Protein AF-A0A2V2VWY2-F1 (afdb_monomer)

Solvent-accessible surface area (backbone atoms only — not comparable to full-atom values): 15626 Å² total; per-residue (Å²): 112,54,93,90,52,75,78,85,88,77,84,55,96,47,64,84,57,25,41,58,53,44,31,56,50,40,50,54,48,49,52,52,29,54,78,70,76,44,83,84,61,54,92,77,50,75,40,70,48,73,49,91,66,87,68,60,70,85,63,52,72,88,82,60,86,72,76,38,47,40,95,92,36,78,41,63,68,36,36,79,87,48,94,63,66,48,67,58,97,87,38,45,46,46,38,67,60,34,29,48,67,35,48,52,51,29,42,53,56,27,49,55,40,48,56,56,49,55,71,52,58,37,94,89,82,31,66,56,58,68,57,40,40,52,46,42,47,68,60,31,45,44,50,49,53,61,62,36,70,62,35,65,74,48,32,50,69,68,49,51,51,51,46,51,54,49,52,53,51,55,53,28,62,49,70,68,53,76,61,90,82,65,83,51,77,73,59,52,58,64,54,51,60,57,54,63,67,60,74,76,67,79,92,75,99,78,90,83,87,80,87,84,85,82,83,79,76,84,77,82,94,80,85,88,88,82,89,82,90,80,86,82,90,78,89,81,83,84,81,87,86,85,88,137

Secondary structure (DSSP, 8-state):
-BTTB-------SSHHHHHHHHHHHHHHHHHHHHHTTPPP-GGG--EE-----S--STT--SS--S-EEETTEEEPEE-TT-SS-EEETTEEE-TT---HHHHHHHHHHHHHHHHHHHHH--TTTSPPHHHHHHHIIIIIIHHHHTTHHHHHHHS-HHHHHHHHHHHHHHHHHHHTPPPTT---HHHHHHHHHHHHHHTTS-------S-----------------------------------

Sequence (244 aa):
MYADDLSIIVKGQSREDAIPTANMVLEKLHAWSQENGLAINPSKCEAAWFTFSTHTESDYDREGKWPLVVAGCQIPVMTMGASRTTKLLGMDLDPRLTLNVAASKQCAATSQRISQLRCIAHKEAGPSPHDLRTFVIGYGASKLRYGSELIWAVATDSAKNEMQKTYATLARIVSGVPSTVTRNPHCWRLTCRRSTSFACAHGSPYLRTHAHVRWTGCGDPRLSRRLAPVSASRHYLGTSYMPS

Organism: Trypanosoma cruzi (NCBI:txid5693)

Foldseek 3Di:
DPDPDDDDDFDDPACVPGLVVQLVVLVVVQVVCVVVVHDDDLVPDAAEAADCDPPQPSQDPPPCPRFRDHPRDTHDYHGPPDPDFDDDPNQGQDSPNQSLVSLVVLLVVLVVVLVVLLVQLDPPRHDDLVVSLVCLVVPRVVSNPVCVVSNVVRHDPVSVVSSVVSVVSSVCSSVVPDDPVPPDVVVVVVSVVVVVVVVPDDDDPPPPDDDDDDPDDDDDPPDDDDDDDDDDDDDDDDDDDDDD

Nearest PDB structures (foldseek):
  8dz8-assembly5_E  TM=4.066E-01  e=2.103E+00  synthetic construct
  5ue8-assembly2_B  TM=5.058E-01  e=5.300E+00  Rattus norvegicus
  5ue8-assembly1_A  TM=4.969E-01  e=7.495E+00  Rattus norvegicus

Mean predicted aligned error: 14.78 Å

pLDDT: mean 74.44, std 25.45, range [27.09, 97.0]

Radius of gyration: 28.12 Å; Cα contacts (8 Å, |Δi|>4): 189; chains: 1; bounding box: 76×70×72 Å

Structure (mmCIF, N/CA/C/O backbone):
data_AF-A0A2V2VWY2-F1
#
_entry.id   AF-A0A2V2VWY2-F1
#
loop_
_atom_site.group_PDB
_atom_site.id
_atom_site.type_symbol
_atom_site.label_atom_id
_atom_site.label_alt_id
_atom_site.label_comp_id
_atom_site.label_asym_id
_atom_site.label_entity_id
_atom_site.label_seq_id
_atom_site.pdbx_PDB_ins_code
_atom_site.Cartn_x
_atom_site.Cartn_y
_atom_site.Cartn_z
_atom_site.occupancy
_atom_site.B_iso_or_equiv
_atom_site.auth_seq_id
_atom_site.auth_comp_id
_atom_site.auth_asym_id
_atom_site.auth_atom_id
_atom_site.pdbx_PDB_model_num
ATOM 1 N N . MET A 1 1 ? -11.647 -5.483 0.121 1.00 86.38 1 MET A N 1
ATOM 2 C CA . MET A 1 1 ? -11.530 -6.941 0.303 1.00 86.38 1 MET A CA 1
ATOM 3 C C . MET A 1 1 ? -10.743 -7.489 -0.867 1.00 86.38 1 MET A C 1
ATOM 5 O O . MET A 1 1 ? -11.069 -7.145 -2.000 1.00 86.38 1 MET A O 1
ATOM 9 N N . TYR A 1 2 ? -9.691 -8.251 -0.592 1.00 89.50 2 TYR A N 1
ATOM 10 C CA . TYR A 1 2 ? -8.852 -8.889 -1.602 1.00 89.50 2 TYR A CA 1
ATOM 11 C C . TYR A 1 2 ? -8.378 -10.237 -1.061 1.00 89.50 2 TYR A C 1
ATOM 13 O O . TYR A 1 2 ? -7.738 -10.261 -0.019 1.00 89.50 2 TYR A O 1
ATOM 21 N N . ALA A 1 3 ? -8.679 -11.337 -1.758 1.00 92.00 3 ALA A N 1
ATOM 22 C CA . ALA A 1 3 ? -8.456 -12.690 -1.238 1.00 92.00 3 ALA A CA 1
ATOM 23 C C . ALA A 1 3 ? -9.034 -12.846 0.189 1.00 92.00 3 ALA A C 1
ATOM 25 O O . ALA A 1 3 ? -10.216 -12.564 0.387 1.00 92.00 3 ALA A O 1
ATOM 26 N N . ASP A 1 4 ? -8.218 -13.267 1.156 1.00 91.50 4 ASP A N 1
ATOM 27 C CA . ASP A 1 4 ? -8.546 -13.378 2.580 1.00 91.50 4 ASP A CA 1
ATOM 28 C C . ASP A 1 4 ? -8.391 -12.060 3.365 1.00 91.50 4 ASP A C 1
ATOM 30 O O . ASP A 1 4 ? -8.893 -11.951 4.484 1.00 91.50 4 ASP A O 1
ATOM 34 N N . ASP A 1 5 ? -7.766 -11.031 2.780 1.00 91.19 5 ASP A N 1
ATOM 35 C CA . ASP A 1 5 ? -7.573 -9.735 3.430 1.00 91.19 5 ASP A CA 1
ATOM 36 C C . ASP A 1 5 ? -8.860 -8.885 3.387 1.00 91.19 5 ASP A C 1
ATOM 38 O O . ASP A 1 5 ? -9.316 -8.391 2.338 1.00 91.19 5 ASP A O 1
ATOM 42 N N . LEU A 1 6 ? -9.427 -8.640 4.571 1.00 92.50 6 LEU A N 1
ATOM 43 C CA . LEU A 1 6 ? -10.541 -7.721 4.787 1.00 92.50 6 LEU A CA 1
ATOM 44 C C . LEU A 1 6 ? -10.045 -6.405 5.397 1.00 92.50 6 LEU A C 1
ATOM 46 O O . LEU A 1 6 ? -9.307 -6.388 6.376 1.00 92.50 6 LEU A O 1
ATOM 50 N N . SER A 1 7 ? -10.498 -5.284 4.839 1.00 92.81 7 SER A N 1
ATOM 51 C CA . SER A 1 7 ? -10.225 -3.946 5.370 1.00 92.81 7 SER A CA 1
ATOM 52 C C . SER A 1 7 ? -11.539 -3.274 5.732 1.00 92.81 7 SER A C 1
ATOM 54 O O . SER A 1 7 ? -12.461 -3.248 4.915 1.00 92.81 7 SER A O 1
ATOM 56 N N . ILE A 1 8 ? -11.611 -2.721 6.940 1.00 93.81 8 ILE A N 1
ATOM 57 C CA . ILE A 1 8 ? -12.783 -2.021 7.469 1.00 93.81 8 ILE A CA 1
ATOM 58 C C . ILE A 1 8 ? -12.356 -0.595 7.796 1.00 93.81 8 ILE A C 1
ATOM 60 O O . ILE A 1 8 ? -11.329 -0.383 8.436 1.00 93.81 8 ILE A O 1
ATOM 64 N N . ILE A 1 9 ? -13.140 0.381 7.342 1.00 93.50 9 ILE A N 1
ATOM 65 C CA . ILE A 1 9 ? -12.918 1.794 7.644 1.00 93.50 9 ILE A CA 1
ATOM 66 C C . ILE A 1 9 ? -14.043 2.242 8.565 1.00 93.50 9 ILE A C 1
ATOM 68 O O . ILE A 1 9 ? -15.213 2.204 8.186 1.00 93.50 9 ILE A O 1
ATOM 72 N N . VAL A 1 10 ? -13.677 2.679 9.765 1.00 93.44 10 VAL A N 1
ATOM 73 C CA . VAL A 1 10 ? -14.606 3.241 10.745 1.00 93.44 10 VAL A CA 1
ATOM 74 C C . VAL A 1 10 ? -14.318 4.727 10.867 1.00 93.44 10 VAL A C 1
ATOM 76 O O . VAL A 1 10 ? -13.170 5.137 11.022 1.00 93.44 10 VAL A O 1
ATOM 79 N N . LYS A 1 11 ? -15.368 5.541 10.769 1.00 91.50 11 LYS A N 1
ATOM 80 C CA . LYS A 1 11 ? -15.283 6.990 10.934 1.00 91.50 11 LYS A CA 1
ATOM 81 C C . LYS A 1 11 ? -15.788 7.358 12.325 1.00 91.50 11 LYS A C 1
ATOM 83 O O . LYS A 1 11 ? -16.883 6.952 12.695 1.00 91.50 11 LYS A O 1
ATOM 88 N N . GLY A 1 12 ? -15.030 8.176 13.044 1.00 87.44 12 GLY A N 1
ATOM 89 C CA . GLY A 1 12 ? -15.461 8.818 14.285 1.00 87.44 12 GLY A CA 1
ATOM 90 C C . GLY A 1 12 ? -14.745 10.151 14.471 1.00 87.44 12 GLY A C 1
ATOM 91 O O . GLY A 1 12 ? -13.768 10.427 13.772 1.00 87.44 12 GLY A O 1
ATOM 92 N N . GLN A 1 13 ? -15.274 11.002 15.350 1.00 82.19 13 GLN A N 1
ATOM 93 C CA . GLN A 1 13 ? -14.664 12.301 15.662 1.00 82.19 13 GLN A CA 1
ATOM 94 C C . GLN A 1 13 ? -13.486 12.147 16.627 1.00 82.19 13 GLN A C 1
ATOM 96 O O . GLN A 1 13 ? -12.494 12.861 16.503 1.00 82.19 13 GLN A O 1
ATOM 101 N N . SER A 1 14 ? -13.584 11.185 17.541 1.00 83.62 14 SER A N 1
ATOM 102 C CA . SER A 1 14 ? -12.561 10.844 18.520 1.00 83.62 14 SER A CA 1
ATOM 103 C C . SER A 1 14 ? -12.407 9.325 18.650 1.00 83.62 14 SER A C 1
ATOM 105 O O . SER A 1 14 ? -13.169 8.548 18.059 1.00 83.62 14 SER A O 1
ATOM 107 N N . ARG A 1 15 ? -11.403 8.881 19.414 1.00 84.50 15 ARG A N 1
ATOM 108 C CA . ARG A 1 15 ? -11.194 7.449 19.680 1.00 84.50 15 ARG A CA 1
ATOM 109 C C . ARG A 1 15 ? -12.276 6.858 20.560 1.00 84.50 15 ARG A C 1
ATOM 111 O O . ARG A 1 15 ? -12.662 5.715 20.331 1.00 84.50 15 ARG A O 1
ATOM 118 N N . GLU A 1 16 ? -12.757 7.651 21.507 1.00 85.38 16 GLU A N 1
ATOM 119 C CA . GLU A 1 16 ? -13.850 7.318 22.416 1.00 85.38 16 GLU A CA 1
ATOM 120 C C . GLU A 1 16 ? -15.093 6.887 21.630 1.00 85.38 16 GLU A C 1
ATOM 122 O O . GLU A 1 16 ? -15.774 5.956 22.038 1.00 85.38 16 GLU A O 1
ATOM 127 N N . ASP A 1 17 ? -15.344 7.498 20.469 1.00 87.19 17 ASP A N 1
ATOM 128 C CA . ASP A 1 17 ? -16.487 7.153 19.619 1.00 87.19 17 ASP A CA 1
ATOM 129 C C . ASP A 1 17 ? -16.156 6.034 18.617 1.00 87.19 17 ASP A C 1
ATOM 131 O O . ASP A 1 17 ? -16.939 5.104 18.380 1.00 87.19 17 ASP A O 1
ATOM 135 N N . ALA A 1 18 ? -14.985 6.125 17.981 1.00 90.56 18 ALA A N 1
ATOM 136 C CA . ALA A 1 18 ? -14.618 5.259 16.866 1.00 90.56 18 ALA A CA 1
ATOM 137 C C . ALA A 1 18 ? -14.245 3.837 17.302 1.00 90.56 18 ALA A C 1
ATOM 139 O O . ALA A 1 18 ? -14.619 2.881 16.621 1.00 90.56 18 ALA A O 1
ATOM 140 N N . ILE A 1 19 ? -13.509 3.678 18.408 1.00 91.25 19 ILE A N 1
ATOM 141 C CA . ILE A 1 19 ? -13.021 2.365 18.850 1.00 91.25 19 ILE A CA 1
ATOM 142 C C . ILE A 1 19 ? -14.168 1.467 19.328 1.00 91.25 19 ILE A C 1
ATOM 144 O O . ILE A 1 19 ? -14.231 0.331 18.856 1.00 91.25 19 ILE A O 1
ATOM 148 N N . PRO A 1 20 ? -15.124 1.925 20.164 1.00 92.12 20 PRO A N 1
ATOM 149 C CA . PRO A 1 20 ? -16.278 1.099 20.520 1.00 92.12 20 PRO A CA 1
ATOM 150 C C . PRO A 1 20 ? -17.108 0.692 19.301 1.00 92.12 20 PRO A C 1
ATOM 152 O O . PRO A 1 20 ? -17.512 -0.464 19.181 1.00 92.12 20 PRO A O 1
ATOM 155 N N . THR A 1 21 ? -17.294 1.610 18.346 1.00 94.38 21 THR A N 1
ATOM 156 C CA . THR A 1 21 ? -17.977 1.308 17.080 1.00 94.38 21 THR A CA 1
ATOM 157 C C . THR A 1 21 ? -17.231 0.234 16.287 1.00 94.38 21 THR A C 1
ATOM 159 O O . THR A 1 21 ? -17.848 -0.701 15.776 1.00 94.38 21 THR A O 1
ATOM 162 N N . ALA A 1 22 ? -15.901 0.331 16.204 1.00 95.00 22 ALA A N 1
ATOM 163 C CA . ALA A 1 22 ? -15.072 -0.664 15.538 1.00 95.00 22 ALA A CA 1
ATOM 164 C C . ALA A 1 22 ? -15.148 -2.030 16.232 1.00 95.00 22 ALA A C 1
ATOM 166 O O . ALA A 1 22 ? -15.351 -3.030 15.549 1.00 95.00 22 ALA A O 1
ATOM 167 N N . ASN A 1 23 ? -15.073 -2.079 17.565 1.00 95.25 23 ASN A N 1
ATOM 168 C CA . ASN A 1 23 ? -15.211 -3.317 18.335 1.00 95.25 23 ASN A CA 1
ATOM 169 C C . ASN A 1 23 ? -16.568 -3.989 18.090 1.00 95.25 23 ASN A C 1
ATOM 171 O O . ASN A 1 23 ? -16.599 -5.173 17.772 1.00 95.25 23 ASN A O 1
ATOM 175 N N . MET A 1 24 ? -17.673 -3.236 18.101 1.00 95.12 24 MET A N 1
ATOM 176 C CA . MET A 1 24 ? -18.999 -3.781 17.776 1.00 95.12 24 MET A CA 1
ATOM 177 C C . MET A 1 24 ? -19.037 -4.416 16.374 1.00 95.12 24 MET A C 1
ATOM 179 O O . MET A 1 24 ? -19.655 -5.463 16.167 1.00 95.12 24 MET A O 1
ATOM 183 N N . VAL A 1 25 ? -18.404 -3.783 15.380 1.00 95.25 25 VAL A N 1
ATOM 184 C CA . VAL A 1 25 ? -18.327 -4.333 14.017 1.00 95.25 25 VAL A CA 1
ATOM 185 C C . VAL A 1 25 ? -17.474 -5.603 13.988 1.00 95.25 25 VAL A C 1
ATOM 187 O O . VAL A 1 25 ? -17.864 -6.580 13.351 1.00 95.25 25 VAL A O 1
ATOM 190 N N . LEU A 1 26 ? -16.338 -5.607 14.685 1.00 95.12 26 LEU A N 1
ATOM 191 C CA . LEU A 1 26 ? -15.419 -6.743 14.743 1.00 95.12 26 LEU A CA 1
ATOM 192 C C . LEU A 1 26 ? -16.022 -7.941 15.486 1.00 95.12 26 LEU A C 1
ATOM 194 O O . LEU A 1 26 ? -15.801 -9.072 15.067 1.00 95.12 26 LEU A O 1
ATOM 198 N N . GLU A 1 27 ? -16.827 -7.715 16.523 1.00 94.94 27 GLU A N 1
ATOM 199 C CA . GLU A 1 27 ? -17.582 -8.762 17.222 1.00 94.94 27 GLU A CA 1
ATOM 200 C C . GLU A 1 27 ? -18.602 -9.429 16.299 1.00 94.94 27 GLU A C 1
ATOM 202 O O . GLU A 1 27 ? -18.621 -10.654 16.177 1.00 94.94 27 GLU A O 1
ATOM 207 N N . LYS A 1 28 ? -19.408 -8.633 15.584 1.00 95.81 28 LYS A N 1
ATOM 208 C CA . LYS A 1 28 ? -20.376 -9.156 14.606 1.00 95.81 28 LYS A CA 1
ATOM 209 C C . LYS A 1 28 ? -19.686 -9.914 13.478 1.00 95.81 28 LYS A C 1
ATOM 211 O O . LYS A 1 28 ? -20.144 -10.983 13.084 1.00 95.81 28 LYS A O 1
ATOM 216 N N . LEU A 1 29 ? -18.576 -9.373 12.978 1.00 94.88 29 LEU A N 1
ATOM 217 C CA . LEU A 1 29 ? -17.762 -10.033 11.965 1.00 94.88 29 LEU A CA 1
ATOM 218 C C . LEU A 1 29 ? -17.203 -11.358 12.488 1.00 94.88 29 LEU A C 1
ATOM 220 O O . LEU A 1 29 ? -17.228 -12.351 11.770 1.00 94.88 29 LEU A O 1
ATOM 224 N N . HIS A 1 30 ? -16.703 -11.382 13.722 1.00 94.69 30 HIS A N 1
ATOM 225 C CA . HIS A 1 30 ? -1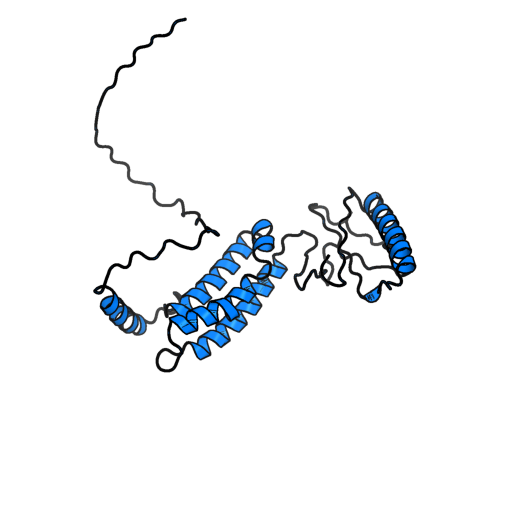6.155 -12.585 14.327 1.00 94.69 30 HIS A CA 1
ATOM 226 C C . HIS A 1 30 ? -17.227 -13.663 14.509 1.00 94.69 30 HIS A C 1
ATOM 228 O O . HIS A 1 30 ? -16.984 -14.802 14.119 1.00 94.69 30 HIS A O 1
ATOM 234 N N . ALA A 1 31 ? -18.414 -13.304 15.009 1.00 95.56 31 ALA A N 1
ATOM 235 C CA . ALA A 1 31 ? -19.546 -14.222 15.135 1.00 95.56 31 ALA A CA 1
ATOM 236 C C . ALA A 1 31 ? -19.947 -14.814 13.775 1.00 95.56 31 ALA A C 1
ATOM 238 O O . ALA A 1 31 ? -19.948 -16.033 13.612 1.00 95.56 31 ALA A O 1
ATOM 239 N N . TRP A 1 32 ? -20.154 -13.959 12.767 1.00 96.25 32 TRP A N 1
ATOM 240 C CA . TRP A 1 32 ? -20.452 -14.403 11.404 1.00 96.25 32 TRP A CA 1
ATOM 241 C C . TRP A 1 32 ? -19.344 -15.303 10.839 1.00 96.25 32 TRP A C 1
ATOM 243 O O . TRP A 1 32 ? -19.616 -16.337 10.236 1.00 96.25 32 TRP A O 1
ATOM 253 N N . SER A 1 33 ? -18.077 -14.951 11.060 1.00 95.06 33 SER A N 1
ATOM 254 C CA . SER A 1 33 ? -16.931 -15.743 10.608 1.00 95.06 33 SER A CA 1
ATOM 255 C C . SER A 1 33 ? -16.950 -17.147 11.222 1.00 95.06 33 SER A C 1
ATOM 257 O O . SER A 1 33 ? -16.769 -18.124 10.501 1.00 95.06 33 SER A O 1
ATOM 259 N N . GLN A 1 34 ? -17.221 -17.262 12.528 1.00 94.94 34 GLN A N 1
ATOM 260 C CA . GLN A 1 34 ? -17.320 -18.550 13.222 1.00 94.94 34 GLN A CA 1
ATOM 261 C C . GLN A 1 34 ? -18.485 -19.400 12.706 1.00 94.94 34 GLN A C 1
ATOM 263 O O . GLN A 1 34 ? -18.294 -20.583 12.430 1.00 94.94 34 GLN A O 1
ATOM 268 N N . GLU A 1 35 ? -19.660 -18.799 12.505 1.00 97.00 35 GLU A N 1
ATOM 269 C CA . GLU A 1 35 ? -20.836 -19.480 11.941 1.00 97.00 35 GLU A CA 1
ATOM 270 C C . GLU A 1 35 ? -20.562 -20.072 10.550 1.00 97.00 35 GLU A C 1
ATOM 272 O O . GLU A 1 35 ? -21.116 -21.108 10.191 1.00 97.00 35 GLU A O 1
ATOM 277 N N . ASN A 1 36 ? -19.671 -19.442 9.781 1.00 96.50 36 ASN A N 1
ATOM 278 C CA . ASN A 1 36 ? -19.299 -19.870 8.434 1.00 96.50 36 ASN A CA 1
ATOM 279 C C . ASN A 1 36 ? -18.016 -20.722 8.392 1.00 96.50 36 ASN A C 1
ATOM 281 O O . ASN A 1 36 ? -17.492 -20.990 7.312 1.00 96.50 36 ASN A O 1
ATOM 285 N N . GLY A 1 37 ? -17.487 -21.148 9.545 1.00 95.25 37 GLY A N 1
ATOM 286 C CA . GLY A 1 37 ? -16.277 -21.976 9.617 1.00 95.25 37 GLY A CA 1
ATOM 287 C C . GLY A 1 37 ? -14.992 -21.253 9.189 1.00 95.25 37 GLY A C 1
ATOM 288 O O . GLY A 1 37 ? -14.011 -21.900 8.824 1.00 95.25 37 GLY A O 1
ATOM 289 N N . LEU A 1 38 ? -14.983 -19.919 9.221 1.00 94.44 38 LEU A N 1
ATOM 290 C CA . LEU A 1 38 ? -13.834 -19.083 8.886 1.00 94.44 38 LEU A CA 1
ATOM 291 C C . LEU A 1 38 ? -13.127 -18.621 10.166 1.00 94.44 38 LEU A C 1
ATOM 293 O O . LEU A 1 38 ? -13.727 -18.004 11.052 1.00 94.44 38 LEU A O 1
ATOM 297 N N . ALA A 1 39 ? -11.824 -18.880 10.257 1.00 92.38 39 ALA A N 1
ATOM 298 C CA . ALA A 1 39 ? -10.999 -18.427 11.370 1.00 92.38 39 ALA A CA 1
ATOM 299 C C . ALA A 1 39 ? -10.336 -17.080 11.047 1.00 92.38 39 ALA A C 1
ATOM 301 O O . ALA A 1 39 ? -9.593 -16.957 10.075 1.00 92.38 39 ALA A O 1
ATOM 302 N N . ILE A 1 40 ? -10.558 -16.080 11.902 1.00 93.69 40 ILE A N 1
ATOM 303 C CA . ILE A 1 40 ? -9.818 -14.814 11.853 1.00 93.69 40 ILE A CA 1
ATOM 304 C C . ILE A 1 40 ? -8.486 -15.026 12.566 1.00 93.69 40 ILE A C 1
ATOM 306 O O . ILE A 1 40 ? -8.467 -15.577 13.662 1.00 93.69 40 ILE A O 1
ATOM 310 N N . ASN A 1 41 ? -7.381 -14.576 11.968 1.00 93.44 41 ASN A N 1
ATOM 311 C CA . ASN A 1 41 ? -6.060 -14.621 12.589 1.00 93.44 41 ASN A CA 1
ATOM 312 C C . ASN A 1 41 ? -5.697 -13.249 13.189 1.00 93.44 41 ASN A C 1
ATOM 314 O O . ASN A 1 41 ? -5.247 -12.376 12.442 1.00 93.44 41 ASN A O 1
ATOM 318 N N . PRO A 1 42 ? -5.800 -13.050 14.518 1.00 91.56 42 PRO A N 1
ATOM 319 C CA . PRO A 1 42 ? -5.565 -11.742 15.125 1.00 91.56 42 PRO A CA 1
ATOM 320 C C . PRO A 1 42 ? -4.118 -11.261 15.000 1.00 91.56 42 PRO A C 1
ATOM 322 O O . PRO A 1 42 ? -3.876 -10.062 14.971 1.00 91.56 42 PRO A O 1
ATOM 325 N N . SER A 1 43 ? -3.147 -12.174 14.865 1.00 91.12 43 SER A N 1
ATOM 326 C CA . SER A 1 43 ? -1.727 -11.810 14.722 1.00 91.12 43 SER A CA 1
ATOM 327 C C . SER A 1 43 ? -1.399 -11.126 13.391 1.00 91.12 43 SER A C 1
ATOM 329 O O . SER A 1 43 ? -0.373 -10.457 13.283 1.00 91.12 43 SER A O 1
ATOM 331 N N . LYS A 1 44 ? -2.264 -11.295 12.383 1.00 90.81 44 LYS A N 1
ATOM 332 C CA . LYS A 1 44 ? -2.161 -10.633 11.077 1.00 90.81 44 LYS A CA 1
ATOM 333 C C . LYS A 1 44 ? -3.018 -9.370 10.988 1.00 90.81 44 LYS A C 1
ATOM 335 O O . LYS A 1 44 ? -2.913 -8.644 10.004 1.00 90.81 44 LYS A O 1
ATOM 340 N N . CYS A 1 45 ? -3.869 -9.114 11.979 1.00 91.81 45 CYS A N 1
ATOM 341 C CA . CYS A 1 45 ? -4.699 -7.923 11.998 1.00 91.81 45 CYS A CA 1
ATOM 342 C C . CYS A 1 45 ? -3.840 -6.708 12.352 1.00 91.81 45 CYS A C 1
ATOM 344 O O . CYS A 1 45 ? -3.148 -6.680 13.368 1.00 91.81 45 CYS A O 1
ATOM 346 N N . GLU A 1 46 ? -3.928 -5.679 11.521 1.00 91.38 46 GLU A N 1
ATOM 347 C CA . GLU A 1 46 ? -3.305 -4.386 11.761 1.00 91.38 46 GLU A CA 1
ATOM 348 C C . GLU A 1 46 ? -4.394 -3.316 11.779 1.00 91.38 46 GLU A C 1
ATOM 350 O O . GLU A 1 46 ? -5.337 -3.360 10.987 1.00 91.38 46 GLU A O 1
ATOM 355 N N . ALA A 1 47 ? -4.254 -2.330 12.659 1.00 91.50 47 ALA A N 1
ATOM 356 C CA . ALA A 1 47 ? -5.122 -1.164 12.686 1.00 91.50 47 ALA A CA 1
ATOM 357 C C . ALA A 1 47 ? -4.287 0.112 12.599 1.00 91.50 47 ALA A C 1
ATOM 359 O O . ALA A 1 47 ? -3.180 0.181 13.129 1.00 91.50 47 ALA A O 1
ATOM 360 N N . ALA A 1 48 ? -4.833 1.133 11.947 1.00 90.44 48 ALA A N 1
ATOM 361 C CA . ALA A 1 48 ? -4.225 2.452 11.843 1.00 90.44 48 ALA A CA 1
ATOM 362 C C . ALA A 1 48 ? -5.259 3.525 12.169 1.00 90.44 48 ALA A C 1
ATOM 364 O O . ALA A 1 48 ? -6.389 3.485 11.681 1.00 90.44 48 ALA A O 1
ATOM 365 N N . TRP A 1 49 ? -4.854 4.497 12.979 1.00 89.38 49 TRP A N 1
ATOM 366 C CA . TRP A 1 49 ? -5.623 5.702 13.242 1.00 89.38 49 TRP A CA 1
ATOM 367 C C . TRP A 1 49 ? -5.206 6.794 12.263 1.00 89.38 49 TRP A C 1
ATOM 369 O O . TRP A 1 49 ? -4.089 7.313 12.345 1.00 89.38 49 TRP A O 1
ATOM 379 N N . PHE A 1 50 ? -6.106 7.142 11.346 1.00 88.38 50 PHE A N 1
ATOM 380 C CA . PHE A 1 50 ? -5.872 8.212 10.385 1.00 88.38 50 PHE A CA 1
ATOM 381 C C . PHE A 1 50 ? -6.429 9.532 10.905 1.00 88.38 50 PHE A C 1
ATOM 383 O O . PHE A 1 50 ? -7.601 9.618 11.265 1.00 88.38 50 PHE A O 1
ATOM 390 N N . THR A 1 51 ? -5.595 10.569 10.918 1.00 83.19 51 THR A N 1
ATOM 391 C CA . THR A 1 51 ? -5.964 11.897 11.420 1.00 83.19 51 THR A CA 1
ATOM 392 C C . THR A 1 51 ? -5.467 12.982 10.473 1.00 83.19 51 THR A C 1
ATOM 394 O O . THR A 1 51 ? -4.304 13.009 10.061 1.00 83.19 51 THR A O 1
ATOM 397 N N . PHE A 1 52 ? -6.365 13.905 10.131 1.00 75.62 52 PHE A N 1
ATOM 398 C CA . PHE A 1 52 ? -6.007 15.141 9.433 1.00 75.62 52 PHE A CA 1
ATOM 399 C C . PHE A 1 52 ? -5.604 16.254 10.409 1.00 75.62 52 PHE A C 1
ATOM 401 O O . PHE A 1 52 ? -5.142 17.307 9.972 1.00 75.62 52 PHE A O 1
ATOM 408 N N . SER A 1 53 ? -5.743 16.028 11.722 1.00 73.06 53 SER A N 1
ATOM 409 C CA . SER A 1 53 ? -5.407 17.014 12.744 1.00 73.06 53 SER A CA 1
ATOM 410 C C . SER A 1 53 ? -3.903 17.300 12.780 1.00 73.06 53 SER A C 1
ATOM 412 O O . SER A 1 53 ? -3.043 16.437 12.556 1.00 73.06 53 SER A O 1
ATOM 414 N N . THR A 1 54 ? -3.564 18.551 13.069 1.00 67.81 54 THR A N 1
ATOM 415 C CA . THR A 1 54 ? -2.206 18.967 13.436 1.00 67.81 54 THR A CA 1
ATOM 416 C C . THR A 1 54 ? -1.930 18.743 14.924 1.00 67.81 54 THR A C 1
ATOM 418 O O . THR A 1 54 ? -0.766 18.647 15.306 1.00 67.81 54 THR A O 1
ATOM 421 N N . HIS A 1 55 ? -2.974 18.602 15.746 1.00 67.81 55 HIS A N 1
ATOM 422 C CA . HIS A 1 55 ? -2.883 18.361 17.184 1.00 67.81 55 HIS A CA 1
ATOM 423 C C . HIS A 1 55 ? -2.730 16.862 17.462 1.00 67.81 55 HIS A C 1
ATOM 425 O O . HIS A 1 55 ? -3.708 16.139 17.606 1.00 67.81 55 HIS A O 1
ATOM 431 N N . THR A 1 56 ? -1.485 16.390 17.504 1.00 63.97 56 THR A N 1
ATOM 432 C CA . THR A 1 56 ? -1.155 14.957 17.601 1.00 63.97 56 THR A CA 1
ATOM 433 C C . THR A 1 56 ? -1.213 14.386 19.019 1.00 63.97 56 THR A C 1
ATOM 435 O O . THR A 1 56 ? -1.147 13.171 19.176 1.00 63.97 56 THR A O 1
ATOM 438 N N . GLU A 1 57 ? -1.299 15.228 20.054 1.00 61.31 57 GLU A N 1
ATOM 439 C CA . GLU A 1 57 ? -1.292 14.769 21.452 1.00 61.31 57 GLU A CA 1
ATOM 440 C C . GLU A 1 57 ? -2.602 14.093 21.862 1.00 61.31 57 GLU A C 1
ATOM 442 O O . GLU A 1 57 ? -2.561 13.063 22.530 1.00 61.31 57 GLU A O 1
ATOM 447 N N . SER A 1 58 ? -3.751 14.598 21.400 1.00 60.69 58 SER A N 1
ATOM 448 C CA . SER A 1 58 ? -5.055 13.953 21.622 1.00 60.69 58 SER A CA 1
ATOM 449 C C . SER A 1 58 ? -5.190 12.631 20.865 1.0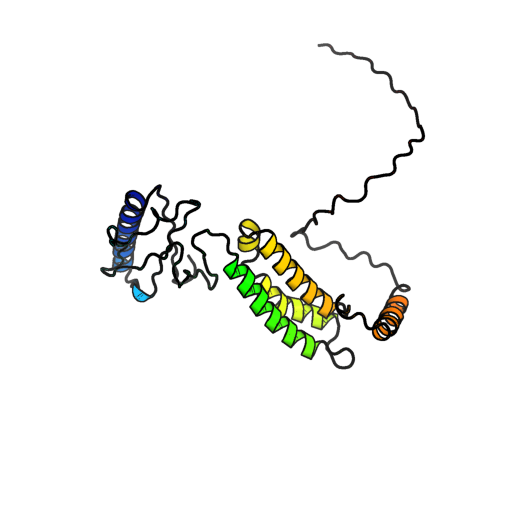0 60.69 58 SER A C 1
ATOM 451 O O . SER A 1 58 ? -5.981 11.771 21.235 1.00 60.69 58 SER A O 1
ATOM 453 N N . ASP A 1 59 ? -4.392 12.456 19.810 1.00 64.88 59 ASP A N 1
ATOM 454 C CA . ASP A 1 59 ? -4.341 11.243 19.000 1.00 64.88 59 ASP A CA 1
ATOM 455 C C . ASP A 1 59 ? -3.386 10.185 19.584 1.00 64.88 59 ASP A C 1
ATOM 457 O O . ASP A 1 59 ? -3.158 9.154 18.949 1.00 64.88 59 ASP A O 1
ATOM 461 N N . TYR A 1 60 ? -2.804 10.373 20.773 1.00 65.81 60 TYR A N 1
ATOM 462 C CA . TYR A 1 60 ? -1.967 9.359 21.422 1.00 65.81 60 TYR A CA 1
ATOM 463 C C . TYR A 1 60 ? -2.690 8.755 22.631 1.00 65.81 60 TYR A C 1
ATOM 465 O O . TYR A 1 60 ? -2.943 9.435 23.618 1.00 65.81 60 TYR A O 1
ATOM 473 N N . ASP A 1 61 ? -2.995 7.456 22.579 1.00 68.06 61 ASP A N 1
ATOM 474 C CA . ASP A 1 61 ? -3.604 6.742 23.707 1.00 68.06 61 ASP A CA 1
ATOM 475 C C . ASP A 1 61 ? -2.488 6.178 24.594 1.00 68.06 61 ASP A C 1
ATOM 477 O O . ASP A 1 61 ? -2.090 5.023 24.461 1.00 68.06 61 ASP A O 1
ATOM 481 N N . ARG A 1 62 ? -1.904 7.035 25.446 1.00 65.25 62 ARG A N 1
ATOM 482 C CA . ARG A 1 62 ? -0.821 6.625 26.365 1.00 65.25 62 ARG A CA 1
ATOM 483 C C . ARG A 1 62 ? -1.292 5.604 27.396 1.00 65.25 62 ARG A C 1
ATOM 485 O O . ARG A 1 62 ? -0.480 4.834 27.893 1.00 65.25 62 ARG A O 1
ATOM 492 N N . GLU A 1 63 ? -2.576 5.643 27.730 1.00 69.50 63 GLU A N 1
ATOM 493 C CA . GLU A 1 63 ? -3.170 4.883 28.828 1.00 69.50 63 GLU A CA 1
ATOM 494 C C . GLU A 1 63 ? -3.831 3.583 28.349 1.00 69.50 63 GLU A C 1
ATOM 496 O O . GLU A 1 63 ? -4.205 2.756 29.175 1.00 69.50 63 GLU A O 1
ATOM 501 N N . GLY A 1 64 ? -3.945 3.373 27.032 1.00 75.69 64 GLY A N 1
ATOM 502 C CA . GLY A 1 64 ? -4.568 2.181 26.457 1.00 75.69 64 GLY A CA 1
ATOM 503 C C . GLY A 1 64 ? -6.051 2.071 26.808 1.00 75.69 64 GLY A C 1
ATOM 504 O O . GLY A 1 64 ? -6.555 0.962 26.983 1.00 75.69 64 GLY A O 1
ATOM 505 N N . LYS A 1 65 ? -6.739 3.211 26.953 1.00 79.44 65 LYS A N 1
ATOM 506 C CA . LYS A 1 65 ? -8.133 3.276 27.422 1.00 79.44 65 LYS A CA 1
ATOM 507 C C . LYS A 1 65 ? -9.095 2.533 26.511 1.00 79.44 65 LYS A C 1
ATOM 509 O O . LYS A 1 65 ? -10.098 2.004 26.982 1.00 79.44 65 LYS A O 1
ATOM 514 N N . TRP A 1 66 ? -8.788 2.496 25.219 1.00 81.31 66 TRP A N 1
ATOM 515 C CA . TRP A 1 66 ? -9.691 1.978 24.204 1.00 81.31 66 TRP A CA 1
ATOM 516 C C . TRP A 1 66 ? -8.997 0.871 23.401 1.00 81.31 66 TRP A C 1
ATOM 518 O O . TRP A 1 66 ? -8.498 1.120 22.299 1.00 81.31 66 TRP A O 1
ATOM 528 N N . PRO A 1 67 ? -8.923 -0.364 23.935 1.00 88.94 67 PRO A N 1
ATOM 529 C CA . PRO A 1 67 ? -8.328 -1.478 23.214 1.00 88.94 67 PRO A CA 1
ATOM 530 C C . PRO A 1 67 ? -9.230 -1.899 22.047 1.00 88.94 67 PRO A C 1
ATOM 532 O O . PRO A 1 67 ? -10.426 -2.145 22.217 1.00 88.94 67 PRO A O 1
ATOM 535 N N . LEU A 1 68 ? -8.645 -2.020 20.856 1.00 91.12 68 LEU A N 1
ATOM 536 C CA . LEU A 1 68 ? -9.299 -2.664 19.721 1.00 91.12 68 LEU A CA 1
ATOM 537 C C . LEU A 1 68 ? -9.117 -4.178 19.860 1.00 91.12 68 LEU A C 1
ATOM 539 O O . LEU A 1 68 ? -7.981 -4.631 19.974 1.00 91.12 68 LEU A O 1
ATOM 543 N N . VAL A 1 69 ? -10.195 -4.959 19.870 1.00 93.44 69 VAL A N 1
ATOM 544 C CA . VAL A 1 69 ? -10.144 -6.402 20.157 1.00 93.44 69 VAL A CA 1
ATOM 545 C C . VAL A 1 69 ? -10.789 -7.202 19.028 1.00 93.44 69 VAL A C 1
ATOM 547 O O . VAL A 1 69 ? -11.871 -6.874 18.550 1.00 93.44 69 VAL A O 1
ATOM 550 N N . VAL A 1 70 ? -10.124 -8.279 18.607 1.00 92.88 70 VAL A N 1
ATOM 551 C CA . VAL A 1 70 ? -10.621 -9.234 17.606 1.00 92.88 70 VAL A CA 1
ATOM 552 C C . VAL A 1 70 ? -10.359 -10.647 18.099 1.00 92.88 70 VAL A C 1
ATOM 554 O O . VAL A 1 70 ? -9.220 -10.980 18.422 1.00 92.88 70 VAL A O 1
ATOM 557 N N . ALA A 1 71 ? -11.401 -11.483 18.147 1.00 89.44 71 ALA A N 1
ATOM 558 C CA . ALA A 1 71 ? -11.315 -12.871 18.619 1.00 89.44 71 ALA A CA 1
ATOM 559 C C . ALA A 1 71 ? -10.612 -13.008 19.992 1.00 89.44 71 ALA A C 1
ATOM 561 O O . ALA A 1 71 ? -9.796 -13.901 20.204 1.00 89.44 71 ALA A O 1
ATOM 562 N N . GLY A 1 72 ? -10.877 -12.070 20.911 1.00 88.00 72 GLY A N 1
ATOM 563 C CA . GLY A 1 72 ? -10.264 -12.034 22.246 1.00 88.00 72 GLY A CA 1
ATOM 564 C C . GLY A 1 72 ? -8.815 -11.530 22.296 1.00 88.00 72 GLY A C 1
ATOM 565 O O . GLY A 1 72 ? -8.237 -11.466 23.377 1.00 88.00 72 GLY A O 1
ATOM 566 N N . CYS A 1 73 ? -8.216 -11.143 21.167 1.00 92.00 73 CYS A N 1
ATOM 567 C CA . CYS A 1 73 ? -6.867 -10.580 21.107 1.00 92.00 73 CYS A CA 1
ATOM 568 C C . CYS A 1 73 ? -6.902 -9.070 20.861 1.00 92.00 73 CYS A C 1
ATOM 570 O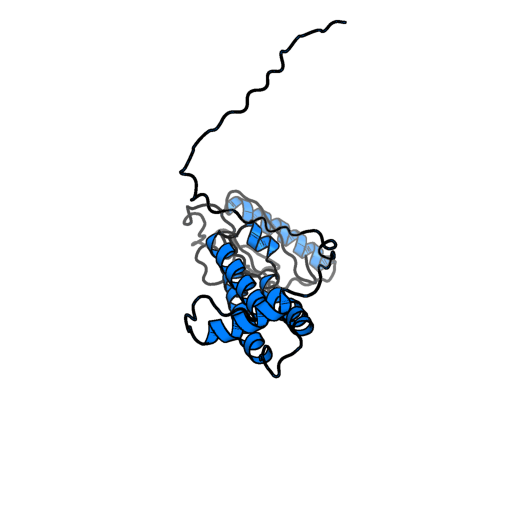 O . CYS A 1 73 ? -7.623 -8.593 19.984 1.00 92.00 73 CYS A O 1
ATOM 572 N N . GLN A 1 74 ? -6.078 -8.318 21.592 1.00 91.94 74 GLN A N 1
ATOM 573 C CA . GLN A 1 74 ? -5.910 -6.886 21.365 1.00 91.94 74 GLN A CA 1
ATOM 574 C C . GLN A 1 74 ? -5.069 -6.632 20.108 1.00 91.94 74 GLN A C 1
ATOM 576 O O . GLN A 1 74 ? -3.967 -7.160 19.961 1.00 91.94 74 GLN A O 1
ATOM 581 N N . ILE A 1 75 ? -5.588 -5.793 19.217 1.00 91.06 75 ILE A N 1
ATOM 582 C CA . ILE A 1 75 ? -4.937 -5.376 17.981 1.00 91.06 75 ILE A CA 1
ATOM 583 C C . ILE A 1 75 ? -4.235 -4.034 18.213 1.00 91.06 75 ILE A C 1
ATOM 585 O O . ILE A 1 75 ? -4.867 -3.086 18.690 1.00 91.06 75 ILE A O 1
ATOM 589 N N . PRO A 1 76 ? -2.941 -3.907 17.870 1.00 86.06 76 PRO A N 1
ATOM 590 C CA . PRO A 1 76 ? -2.240 -2.640 17.992 1.00 86.06 76 PRO A CA 1
ATOM 591 C C . PRO A 1 76 ? -2.784 -1.629 16.976 1.00 86.06 76 PRO A C 1
ATOM 593 O O . PRO A 1 76 ? -2.826 -1.894 15.772 1.00 86.06 76 PRO A O 1
ATOM 596 N N . VAL A 1 77 ? -3.161 -0.447 17.464 1.00 87.62 77 VAL A N 1
ATOM 597 C CA . VAL A 1 77 ? -3.575 0.682 16.626 1.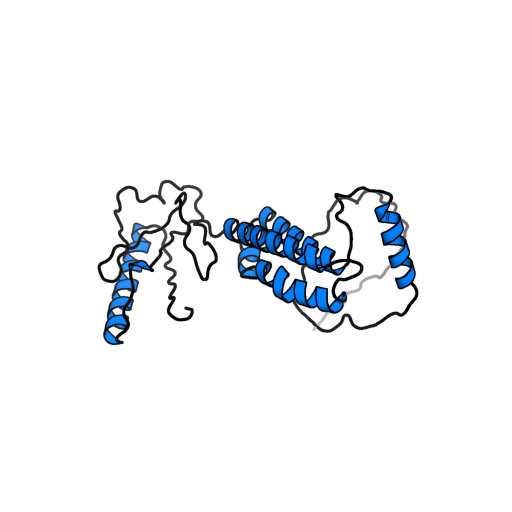00 87.62 77 VAL A CA 1
ATOM 598 C C . VAL A 1 77 ? -2.367 1.581 16.386 1.00 87.62 77 VAL A C 1
ATOM 600 O O . VAL A 1 77 ? -1.860 2.221 17.305 1.00 87.62 77 VAL A O 1
ATOM 603 N N . MET A 1 78 ? -1.896 1.631 15.144 1.00 86.94 78 MET A N 1
ATOM 604 C CA . MET A 1 78 ? -0.783 2.483 14.735 1.00 86.94 78 MET A CA 1
ATOM 605 C C . MET A 1 78 ? -1.230 3.943 14.679 1.00 86.94 78 MET A C 1
ATOM 607 O O . MET A 1 78 ? -2.253 4.272 14.078 1.00 86.94 78 MET A O 1
ATOM 611 N N . THR A 1 79 ? -0.451 4.826 15.295 1.00 84.00 79 THR A N 1
ATOM 612 C CA . THR A 1 79 ? -0.758 6.255 15.429 1.00 84.00 79 THR A CA 1
ATOM 613 C C . THR A 1 79 ? 0.361 7.118 14.846 1.00 84.00 79 THR A C 1
ATOM 615 O O . THR A 1 79 ? 1.382 6.622 14.357 1.00 84.00 79 THR A O 1
ATOM 618 N N . MET A 1 80 ? 0.175 8.439 14.876 1.00 81.88 80 MET A N 1
ATOM 619 C CA . MET A 1 80 ? 1.218 9.396 14.508 1.00 81.88 80 MET A CA 1
ATOM 620 C C . MET A 1 80 ? 2.511 9.144 15.300 1.00 81.88 80 MET A C 1
ATOM 622 O O . MET A 1 80 ? 2.494 9.072 16.524 1.00 81.88 80 MET A O 1
ATOM 626 N N . GLY A 1 81 ? 3.641 9.042 14.595 1.00 72.81 81 GLY A N 1
ATOM 627 C CA . GLY A 1 81 ? 4.955 8.813 15.211 1.00 72.81 81 GLY A CA 1
ATOM 628 C C . GLY A 1 81 ? 5.272 7.350 15.538 1.00 72.81 81 GLY A C 1
ATOM 629 O O . GLY A 1 81 ? 6.364 7.073 16.032 1.00 72.81 81 GLY A O 1
ATOM 630 N N . ALA A 1 82 ? 4.372 6.407 15.234 1.00 76.06 82 ALA A N 1
ATOM 631 C CA . ALA A 1 82 ? 4.670 4.985 15.351 1.00 76.06 82 ALA A CA 1
ATOM 632 C C . ALA A 1 82 ? 5.862 4.589 14.458 1.00 76.06 82 ALA A C 1
ATOM 634 O O . ALA A 1 82 ? 5.991 5.034 13.316 1.00 76.06 82 ALA A O 1
ATOM 635 N N . SER A 1 83 ? 6.732 3.717 14.975 1.00 74.50 83 SER A N 1
ATOM 636 C CA . SER A 1 83 ? 7.914 3.229 14.246 1.00 74.50 83 SER A CA 1
ATOM 637 C C . SER A 1 83 ? 7.557 2.339 13.051 1.00 74.50 83 SER A C 1
ATOM 639 O O . SER A 1 83 ? 8.342 2.210 12.110 1.00 74.50 83 SER A O 1
ATOM 641 N N . ARG A 1 84 ? 6.370 1.723 13.078 1.00 78.44 84 ARG A N 1
ATOM 642 C CA . ARG A 1 84 ? 5.827 0.879 12.013 1.00 78.44 84 ARG A CA 1
ATOM 643 C C . ARG A 1 84 ? 4.610 1.549 11.388 1.00 78.44 84 ARG A C 1
ATOM 645 O O . ARG A 1 84 ? 3.822 2.194 12.069 1.00 78.44 84 ARG A O 1
ATOM 652 N N . THR A 1 85 ? 4.476 1.369 10.080 1.00 83.56 85 THR A N 1
ATOM 653 C CA . THR A 1 85 ? 3.318 1.806 9.294 1.00 83.56 85 THR A CA 1
ATOM 654 C C . THR A 1 85 ? 2.526 0.579 8.873 1.00 83.56 85 THR A C 1
ATOM 656 O O . THR A 1 85 ? 3.115 -0.446 8.522 1.00 83.56 85 THR A O 1
ATOM 659 N N . THR A 1 86 ? 1.202 0.686 8.940 1.00 89.00 86 THR A N 1
ATOM 660 C CA . THR A 1 86 ? 0.281 -0.359 8.488 1.00 89.00 86 THR A CA 1
ATOM 661 C C . THR A 1 86 ? 0.392 -0.518 6.984 1.00 89.00 86 THR A C 1
ATOM 663 O O . THR A 1 86 ? 0.551 0.470 6.260 1.00 89.00 86 THR A O 1
ATOM 666 N N . LYS A 1 87 ? 0.314 -1.756 6.499 1.00 90.88 87 LYS A N 1
ATOM 667 C CA . LYS A 1 87 ? 0.408 -2.034 5.066 1.00 90.88 87 LYS A CA 1
ATOM 668 C C . LYS A 1 87 ? -0.914 -2.531 4.523 1.00 90.88 87 LYS A C 1
ATOM 670 O O . LYS A 1 87 ? -1.528 -3.427 5.081 1.00 90.88 87 LYS A O 1
ATOM 675 N N . LEU A 1 88 ? -1.295 -2.009 3.365 1.00 90.31 88 LEU A N 1
ATOM 676 C CA . LEU A 1 88 ? -2.407 -2.526 2.583 1.00 90.31 88 LEU A CA 1
ATOM 677 C C . LEU A 1 88 ? -1.895 -2.932 1.207 1.00 90.31 88 LEU A C 1
ATOM 679 O O . LEU A 1 88 ? -1.369 -2.099 0.470 1.00 90.31 88 LEU A O 1
ATOM 683 N N . LEU A 1 89 ? -2.002 -4.222 0.875 1.00 91.00 89 LEU A N 1
ATOM 684 C CA . LEU A 1 89 ? -1.513 -4.781 -0.394 1.00 91.00 89 LEU A CA 1
ATOM 685 C C . LEU A 1 89 ? -0.044 -4.399 -0.680 1.00 91.00 89 LEU A C 1
ATOM 687 O O . LEU A 1 89 ? 0.341 -4.065 -1.800 1.00 91.00 89 LEU A O 1
ATOM 691 N N . GLY A 1 90 ? 0.792 -4.379 0.362 1.00 89.88 90 GLY A N 1
ATOM 692 C CA . GLY A 1 90 ? 2.205 -4.002 0.263 1.00 89.88 90 GLY A CA 1
ATOM 693 C C . GLY A 1 90 ? 2.482 -2.501 0.091 1.00 89.88 90 GLY A C 1
ATOM 694 O O . GLY A 1 90 ? 3.646 -2.133 -0.072 1.00 89.88 90 GLY A O 1
ATOM 695 N N . MET A 1 91 ? 1.462 -1.639 0.138 1.00 91.31 91 MET A N 1
ATOM 696 C CA . MET A 1 91 ? 1.619 -0.186 0.233 1.00 91.31 91 MET A CA 1
ATOM 697 C C . MET A 1 91 ? 1.559 0.256 1.689 1.00 91.31 91 MET A C 1
ATOM 699 O O . MET A 1 91 ? 0.634 -0.115 2.405 1.00 91.31 91 MET A O 1
ATOM 703 N N . ASP A 1 92 ? 2.519 1.067 2.121 1.00 90.88 92 ASP A N 1
ATOM 704 C CA . ASP A 1 92 ? 2.471 1.649 3.460 1.00 90.88 92 ASP A CA 1
ATOM 705 C C . ASP A 1 92 ? 1.428 2.768 3.514 1.00 90.88 92 ASP A C 1
ATOM 707 O O . ASP A 1 92 ? 1.441 3.683 2.686 1.00 90.88 92 ASP A O 1
ATOM 711 N N . LEU A 1 93 ? 0.557 2.694 4.514 1.00 89.88 93 LEU A N 1
ATOM 712 C CA . LEU A 1 93 ? -0.401 3.728 4.863 1.00 89.88 93 LEU A CA 1
ATOM 713 C C . LEU A 1 93 ? 0.186 4.538 6.018 1.00 89.88 93 LEU A C 1
ATOM 715 O O . LEU A 1 93 ? 0.310 4.052 7.144 1.00 89.88 93 LEU A O 1
ATOM 719 N N . ASP A 1 94 ? 0.592 5.773 5.738 1.00 86.94 9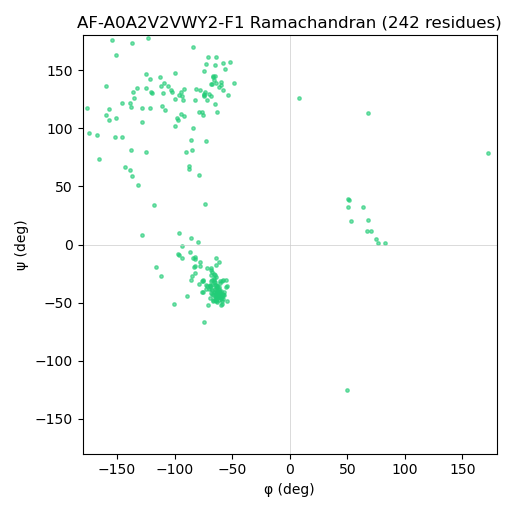4 ASP A N 1
ATOM 720 C CA . ASP A 1 94 ? 0.981 6.700 6.792 1.00 86.94 94 ASP A CA 1
ATOM 721 C C . ASP A 1 94 ? -0.267 7.217 7.529 1.00 86.94 94 ASP A C 1
ATOM 723 O O . ASP A 1 94 ? -1.317 7.386 6.907 1.00 86.94 94 ASP A O 1
ATOM 727 N N . PRO A 1 95 ? -0.174 7.540 8.831 1.00 85.44 95 PRO A N 1
ATOM 728 C CA . PRO A 1 95 ? -1.328 8.013 9.601 1.00 85.44 95 PRO A CA 1
ATOM 729 C C . PRO A 1 95 ? -1.956 9.326 9.088 1.00 85.44 95 PRO A C 1
ATOM 731 O O . PRO A 1 95 ? -3.080 9.655 9.457 1.00 85.44 95 PRO A O 1
ATOM 734 N N . ARG A 1 96 ? -1.266 10.078 8.216 1.00 86.31 96 ARG A N 1
ATOM 735 C CA . ARG A 1 96 ? -1.815 11.266 7.533 1.00 86.31 96 ARG A CA 1
ATOM 736 C C . ARG A 1 96 ? -2.405 10.967 6.150 1.00 86.31 96 ARG A C 1
ATOM 738 O O . ARG A 1 96 ? -2.876 11.890 5.493 1.00 86.31 96 ARG A O 1
ATOM 745 N N . LEU A 1 97 ? -2.347 9.715 5.694 1.00 88.81 97 LEU A N 1
ATOM 746 C CA . LEU A 1 97 ? -2.759 9.271 4.359 1.00 88.81 97 LEU A CA 1
ATOM 747 C C . LEU A 1 97 ? -2.150 10.099 3.215 1.00 88.81 97 LEU A C 1
ATOM 749 O O . LEU A 1 97 ? -2.759 10.265 2.164 1.00 88.81 97 LEU A O 1
ATOM 753 N N . THR A 1 98 ? -0.934 10.614 3.399 1.00 90.38 98 THR A N 1
ATOM 754 C CA . THR A 1 98 ? -0.212 11.374 2.368 1.00 90.38 98 THR A CA 1
ATOM 755 C C . THR A 1 98 ? 0.508 10.472 1.370 1.00 90.38 98 THR A C 1
ATOM 757 O O . THR A 1 98 ? 0.899 10.913 0.299 1.00 90.38 98 THR A O 1
ATOM 760 N N . LEU A 1 99 ? 0.742 9.208 1.716 1.00 92.25 99 LEU A N 1
ATOM 761 C CA . LEU A 1 99 ? 1.427 8.178 0.935 1.00 92.25 99 LEU A CA 1
ATOM 762 C C . LEU A 1 99 ? 2.817 8.573 0.418 1.00 92.25 99 LEU A C 1
ATOM 764 O O . LEU A 1 99 ? 3.359 7.941 -0.491 1.00 92.25 99 LEU A O 1
ATOM 768 N N . ASN A 1 100 ? 3.451 9.578 1.028 1.00 93.00 100 ASN A N 1
ATOM 769 C CA . ASN A 1 100 ? 4.788 10.031 0.640 1.00 93.00 100 ASN A CA 1
ATOM 770 C C . ASN A 1 100 ? 5.845 8.930 0.856 1.00 93.00 100 ASN A C 1
ATOM 772 O O . ASN A 1 100 ? 6.769 8.778 0.053 1.00 93.00 100 ASN A O 1
ATOM 776 N N . VAL A 1 101 ? 5.698 8.129 1.920 1.00 91.62 101 VAL A N 1
ATOM 777 C CA . VAL A 1 101 ? 6.574 6.976 2.194 1.00 91.62 101 VAL A CA 1
ATOM 778 C C . VAL A 1 101 ? 6.419 5.915 1.104 1.00 91.62 101 VAL A C 1
ATOM 780 O O . VAL A 1 101 ? 7.423 5.426 0.581 1.00 91.62 101 VAL A O 1
ATOM 783 N N . ALA A 1 102 ? 5.180 5.611 0.705 1.00 93.62 102 ALA A N 1
ATOM 784 C CA . ALA A 1 102 ? 4.903 4.674 -0.379 1.00 93.62 102 ALA A CA 1
ATOM 785 C C . ALA A 1 102 ? 5.499 5.172 -1.707 1.00 93.62 102 ALA A C 1
ATOM 787 O O . ALA A 1 102 ? 6.224 4.426 -2.365 1.00 93.62 102 ALA A O 1
ATOM 788 N N . ALA A 1 103 ? 5.286 6.446 -2.058 1.00 95.12 103 ALA A N 1
ATOM 789 C CA . ALA A 1 103 ? 5.882 7.079 -3.237 1.00 95.12 103 ALA A CA 1
ATOM 790 C C . ALA A 1 103 ? 7.413 6.947 -3.245 1.00 95.12 103 ALA A C 1
ATOM 792 O O . ALA A 1 103 ? 8.003 6.499 -4.229 1.00 95.12 103 ALA A O 1
ATOM 793 N N . SER A 1 104 ? 8.055 7.262 -2.117 1.00 94.94 104 SER A N 1
ATOM 794 C CA . SER A 1 104 ? 9.513 7.204 -1.979 1.00 94.94 104 SER A CA 1
ATOM 795 C C . SER A 1 104 ? 10.045 5.780 -2.140 1.00 94.94 104 SER A C 1
ATOM 797 O O . SER A 1 104 ? 11.028 5.563 -2.851 1.00 94.94 104 SER A O 1
ATOM 799 N N . LYS A 1 105 ? 9.367 4.784 -1.553 1.00 94.69 105 LYS A N 1
ATOM 800 C CA . LYS A 1 105 ? 9.724 3.368 -1.726 1.00 94.69 105 LYS A CA 1
ATOM 801 C C . LYS A 1 105 ? 9.545 2.899 -3.167 1.00 94.69 105 LYS A C 1
ATOM 803 O O . LYS A 1 105 ? 10.402 2.165 -3.658 1.00 94.69 105 LYS A O 1
ATOM 808 N N . GLN A 1 106 ? 8.499 3.340 -3.874 1.00 95.00 106 GLN A N 1
ATOM 809 C CA . GLN A 1 106 ? 8.352 3.020 -5.297 1.00 95.00 106 GLN A CA 1
ATOM 810 C C . GLN A 1 106 ? 9.449 3.666 -6.144 1.00 95.00 106 GLN A C 1
ATOM 812 O O . GLN A 1 106 ? 10.008 2.996 -7.016 1.00 95.00 106 GLN A O 1
ATOM 817 N N . CYS A 1 107 ? 9.820 4.920 -5.873 1.00 96.31 107 CYS A N 1
ATOM 818 C CA . CYS A 1 107 ? 10.948 5.578 -6.535 1.00 96.31 107 CYS A CA 1
ATOM 819 C C . CYS A 1 107 ? 12.267 4.836 -6.283 1.00 96.31 107 CYS A C 1
ATOM 821 O O . CYS A 1 107 ? 13.012 4.579 -7.230 1.00 96.31 107 CYS A O 1
ATOM 823 N N . ALA A 1 108 ? 12.541 4.429 -5.041 1.00 96.56 108 ALA A N 1
ATOM 824 C CA . ALA A 1 108 ? 13.741 3.673 -4.685 1.00 96.56 108 ALA A CA 1
ATOM 825 C C . ALA A 1 108 ? 13.778 2.294 -5.368 1.00 96.56 108 ALA A C 1
ATOM 827 O O . ALA A 1 108 ? 14.761 1.952 -6.029 1.00 96.56 108 ALA A O 1
ATOM 828 N N . ALA A 1 109 ? 12.679 1.535 -5.303 1.00 96.12 109 ALA A N 1
ATOM 829 C CA . ALA A 1 109 ? 12.566 0.239 -5.971 1.00 96.12 109 ALA A CA 1
ATOM 830 C C . ALA A 1 109 ? 12.714 0.371 -7.496 1.00 96.12 109 ALA A C 1
ATOM 832 O O . ALA A 1 109 ? 13.388 -0.430 -8.144 1.00 96.12 109 ALA A O 1
ATOM 833 N N . THR A 1 110 ? 12.131 1.415 -8.083 1.00 97.00 110 THR A N 1
ATOM 834 C CA . THR A 1 110 ? 12.269 1.700 -9.515 1.00 97.00 110 THR A CA 1
ATOM 835 C C . THR A 1 110 ? 13.688 2.138 -9.867 1.00 97.00 110 THR A C 1
ATOM 837 O O . THR A 1 110 ? 14.189 1.757 -10.919 1.00 97.00 110 THR A O 1
ATOM 840 N N . SER A 1 111 ? 14.380 2.867 -8.990 1.00 96.56 111 SER A N 1
ATOM 841 C CA . SER A 1 111 ? 15.785 3.255 -9.180 1.00 96.56 111 SER A CA 1
ATOM 842 C C . SER A 1 111 ? 16.715 2.043 -9.231 1.00 96.56 111 SER A C 1
ATOM 844 O O . SER A 1 111 ? 17.618 1.992 -10.068 1.00 96.56 111 SER A O 1
ATOM 846 N N . GLN A 1 112 ? 16.446 1.015 -8.423 1.00 96.69 112 GLN A N 1
ATOM 847 C CA . GLN A 1 112 ? 17.142 -0.268 -8.531 1.00 96.69 112 GLN A CA 1
ATOM 848 C C . GLN A 1 112 ? 16.892 -0.930 -9.898 1.00 96.69 112 GLN A C 1
ATOM 850 O O . GLN A 1 112 ? 17.840 -1.360 -10.558 1.00 96.69 112 GLN A O 1
ATOM 855 N N . ARG A 1 113 ? 15.638 -0.941 -10.374 1.00 96.69 113 ARG A N 1
ATOM 856 C CA . ARG A 1 113 ? 15.292 -1.465 -11.710 1.00 96.69 113 ARG A CA 1
ATOM 857 C 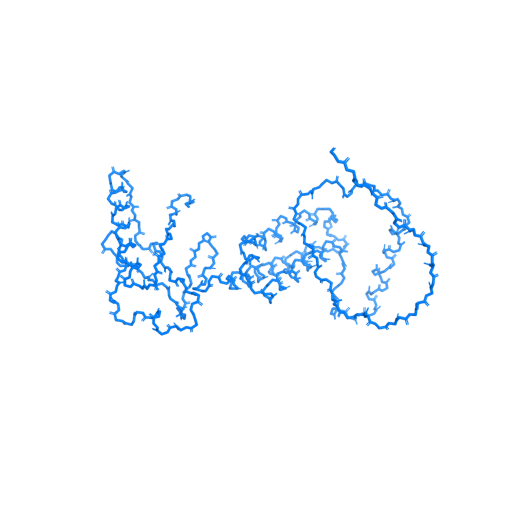C . ARG A 1 113 ? 15.928 -0.652 -12.839 1.00 96.69 113 ARG A C 1
ATOM 859 O O . ARG A 1 113 ? 16.388 -1.231 -13.814 1.00 96.69 113 ARG A O 1
ATOM 866 N N . ILE A 1 114 ? 16.016 0.671 -12.700 1.00 95.50 114 ILE A N 1
ATOM 867 C CA . ILE A 1 114 ? 16.723 1.568 -13.629 1.00 95.50 114 ILE A CA 1
ATOM 868 C C . ILE A 1 114 ? 18.192 1.162 -13.754 1.00 95.50 114 ILE A C 1
ATOM 870 O O . ILE A 1 114 ? 18.708 1.128 -14.868 1.00 95.50 114 ILE A O 1
ATOM 874 N N . SER A 1 115 ? 18.859 0.840 -12.641 1.00 94.06 115 SER A N 1
ATOM 875 C CA . SER A 1 115 ? 20.252 0.373 -12.661 1.00 94.06 115 SER A CA 1
ATOM 876 C C . SER A 1 115 ? 20.402 -0.900 -13.501 1.00 94.06 115 SER A C 1
ATOM 878 O O . SER A 1 115 ? 21.211 -0.947 -14.422 1.00 94.06 115 SER A O 1
ATOM 880 N N . GLN A 1 116 ? 19.535 -1.888 -13.273 1.00 94.00 116 GLN A N 1
ATOM 881 C CA . GLN A 1 116 ? 19.534 -3.145 -14.030 1.00 94.00 116 GLN A CA 1
ATOM 882 C C . GLN A 1 116 ? 19.213 -2.932 -15.517 1.00 94.00 116 GLN A C 1
ATOM 884 O O . GLN A 1 116 ? 19.870 -3.497 -16.388 1.00 94.00 116 GLN A O 1
ATOM 889 N N . LEU A 1 117 ? 18.236 -2.075 -15.820 1.00 93.31 117 LEU A N 1
ATOM 890 C CA . LEU A 1 117 ? 17.856 -1.737 -17.191 1.00 93.31 117 LEU A CA 1
ATOM 891 C C . LEU A 1 117 ? 18.995 -1.048 -17.948 1.00 93.31 117 LEU A C 1
ATOM 893 O O . LEU A 1 117 ? 19.173 -1.308 -19.134 1.00 93.31 117 LEU A O 1
ATOM 897 N N . ARG A 1 118 ? 19.795 -0.210 -17.279 1.00 91.62 118 ARG A N 1
ATOM 898 C CA . ARG A 1 118 ? 20.981 0.413 -17.889 1.00 91.62 118 ARG A CA 1
ATOM 899 C C . ARG A 1 118 ? 22.039 -0.610 -18.288 1.00 91.62 118 ARG A C 1
ATOM 901 O O . ARG A 1 118 ? 22.674 -0.410 -19.316 1.00 91.62 118 ARG A O 1
ATOM 908 N N . CYS A 1 119 ? 22.201 -1.691 -17.525 1.00 89.00 119 CYS A N 1
ATOM 909 C CA . CYS A 1 119 ? 23.128 -2.766 -17.882 1.00 89.00 119 CYS A CA 1
ATOM 910 C C . CYS A 1 119 ? 22.704 -3.490 -19.170 1.00 89.00 119 CYS A C 1
ATOM 912 O O . CYS A 1 119 ? 23.556 -3.888 -19.954 1.00 89.00 119 CYS A O 1
ATOM 914 N N . ILE A 1 120 ? 21.395 -3.634 -19.402 1.00 89.06 120 ILE A N 1
ATOM 915 C CA . ILE A 1 120 ? 20.848 -4.338 -20.575 1.00 89.06 120 ILE A CA 1
ATOM 916 C C . ILE A 1 120 ? 20.732 -3.408 -21.791 1.00 89.06 120 ILE A C 1
ATOM 918 O O . ILE A 1 120 ? 20.881 -3.849 -22.926 1.00 89.06 120 ILE A O 1
ATOM 922 N N . ALA A 1 121 ? 20.505 -2.110 -21.577 1.00 86.50 121 ALA A N 1
ATOM 923 C CA . ALA A 1 121 ? 20.337 -1.099 -22.624 1.00 86.50 121 ALA A CA 1
ATOM 924 C C . ALA A 1 121 ? 21.652 -0.707 -23.339 1.00 86.50 121 ALA A C 1
ATOM 926 O O . ALA A 1 121 ? 21.847 0.457 -23.699 1.00 86.50 121 ALA A O 1
ATOM 927 N N . HIS A 1 122 ? 22.577 -1.655 -23.525 1.00 81.00 122 HIS A N 1
ATOM 928 C CA . HIS A 1 122 ? 23.859 -1.411 -24.181 1.00 81.00 122 HIS A CA 1
ATOM 929 C C . HIS A 1 122 ? 23.656 -0.907 -25.619 1.00 81.00 122 HIS A C 1
ATOM 931 O O . HIS A 1 122 ? 22.836 -1.432 -26.365 1.00 81.00 122 HIS A O 1
ATOM 937 N N . LYS A 1 123 ? 24.421 0.107 -26.040 1.00 75.56 123 LYS A N 1
ATOM 938 C CA . LYS A 1 123 ? 24.201 0.778 -27.337 1.00 75.56 123 LYS A CA 1
ATOM 939 C C . LYS A 1 123 ? 24.513 -0.096 -28.555 1.00 75.56 123 LYS A C 1
ATOM 941 O O . LYS A 1 123 ? 23.973 0.165 -29.626 1.00 75.56 123 LYS A O 1
ATOM 946 N N . GLU A 1 124 ? 25.401 -1.074 -28.400 1.00 76.25 124 GLU A N 1
ATOM 947 C CA . GLU A 1 124 ? 25.925 -1.880 -29.517 1.00 76.25 124 GLU A CA 1
ATOM 948 C C . GLU A 1 124 ? 25.468 -3.340 -29.474 1.00 76.25 124 GLU A C 1
ATOM 950 O O . GLU A 1 124 ? 25.367 -3.981 -30.509 1.00 76.25 124 GLU A O 1
ATOM 955 N N . ALA A 1 125 ? 25.168 -3.848 -28.278 1.00 82.56 125 ALA A N 1
ATOM 956 C CA . ALA A 1 125 ? 24.828 -5.254 -28.032 1.00 82.56 125 ALA A CA 1
ATOM 957 C C . ALA A 1 125 ? 23.513 -5.403 -27.248 1.00 82.56 125 ALA A C 1
ATOM 959 O O . ALA A 1 125 ? 23.189 -6.483 -26.764 1.00 82.56 125 ALA A O 1
ATOM 960 N N . GLY A 1 126 ? 22.791 -4.297 -27.059 1.00 83.12 126 GLY A N 1
ATOM 961 C CA . GLY A 1 126 ? 21.516 -4.283 -26.363 1.00 83.12 126 GLY A CA 1
ATOM 962 C C . GLY A 1 126 ? 20.348 -4.645 -27.281 1.00 83.12 126 GLY A C 1
ATOM 963 O O . GLY A 1 126 ? 20.497 -4.709 -28.504 1.00 83.12 126 GLY A O 1
ATOM 964 N N . PRO A 1 127 ? 19.165 -4.866 -26.690 1.00 88.00 127 PRO A N 1
ATOM 965 C CA . PRO A 1 127 ? 17.952 -5.167 -27.435 1.00 88.00 127 PRO A CA 1
ATOM 966 C C . PRO A 1 127 ? 17.533 -3.996 -28.332 1.00 88.00 127 PRO A C 1
ATOM 968 O O . PRO A 1 127 ? 17.923 -2.844 -28.114 1.00 88.00 127 PRO A O 1
ATOM 971 N N . SER A 1 128 ? 16.682 -4.285 -29.321 1.00 88.75 128 SER A N 1
ATOM 972 C CA . SER A 1 128 ? 16.101 -3.244 -30.169 1.00 88.75 128 SER A CA 1
ATOM 973 C C . SER A 1 128 ? 15.369 -2.192 -29.310 1.00 88.75 128 SER A C 1
ATOM 975 O O . SER A 1 128 ? 14.840 -2.526 -28.243 1.00 88.75 128 SER A O 1
ATOM 977 N N . PRO A 1 129 ? 15.272 -0.918 -29.743 1.00 86.12 129 PRO A N 1
ATOM 978 C CA . PRO A 1 129 ? 14.552 0.106 -28.982 1.00 86.12 129 PRO A CA 1
ATOM 979 C C . PRO A 1 129 ? 13.097 -0.273 -28.667 1.00 86.12 129 PRO A C 1
ATOM 981 O O . PRO A 1 129 ? 12.562 0.114 -27.627 1.00 86.12 129 PRO A O 1
ATOM 984 N N . HIS A 1 130 ? 12.464 -1.052 -29.548 1.00 89.62 130 HIS A N 1
ATOM 985 C CA . HIS A 1 130 ? 11.113 -1.568 -29.356 1.00 89.62 130 HIS A CA 1
ATOM 986 C C . HIS A 1 130 ? 11.043 -2.570 -28.194 1.00 89.62 130 HIS A C 1
ATOM 988 O O . HIS A 1 130 ? 10.210 -2.430 -27.293 1.00 89.62 130 HIS A O 1
ATOM 994 N N . ASP A 1 131 ? 11.953 -3.541 -28.167 1.00 91.00 131 ASP A N 1
ATOM 995 C CA . ASP A 1 131 ? 11.977 -4.572 -27.126 1.00 91.00 131 ASP A CA 1
ATOM 996 C C . ASP A 1 131 ? 12.409 -3.975 -25.787 1.00 91.00 131 ASP A C 1
ATOM 998 O O . ASP A 1 131 ? 11.807 -4.256 -24.747 1.00 91.00 131 ASP A O 1
ATOM 1002 N N . LEU A 1 132 ? 13.368 -3.042 -25.817 1.00 91.25 132 LEU A N 1
ATOM 1003 C CA . LEU A 1 132 ? 13.766 -2.271 -24.645 1.00 91.25 132 LEU A CA 1
ATOM 1004 C C . LEU A 1 132 ? 12.597 -1.458 -24.085 1.00 91.25 132 LEU A C 1
ATOM 1006 O O . LEU A 1 132 ? 12.403 -1.431 -22.873 1.00 91.25 132 LEU A O 1
ATOM 1010 N N . ARG A 1 133 ? 11.785 -0.818 -24.938 1.00 93.50 133 ARG A N 1
ATOM 1011 C CA . ARG A 1 133 ? 10.580 -0.095 -24.503 1.00 93.50 133 ARG A CA 1
ATOM 1012 C C . ARG A 1 133 ? 9.605 -1.027 -23.795 1.00 93.50 133 ARG A C 1
ATOM 1014 O O . ARG A 1 133 ? 9.102 -0.673 -22.728 1.00 93.50 133 ARG A O 1
ATOM 1021 N N . THR A 1 134 ? 9.343 -2.194 -24.372 1.00 94.81 134 THR A N 1
ATOM 1022 C CA . THR A 1 134 ? 8.454 -3.202 -23.780 1.00 94.81 134 THR A CA 1
ATOM 1023 C C . THR A 1 134 ? 8.971 -3.635 -22.412 1.00 94.81 134 THR A C 1
ATOM 1025 O O . THR A 1 134 ? 8.220 -3.623 -21.436 1.00 94.81 134 THR A O 1
ATOM 1028 N N . PHE A 1 135 ? 10.273 -3.896 -22.304 1.00 93.19 135 PHE A N 1
ATOM 1029 C CA . PHE A 1 135 ? 10.902 -4.283 -21.048 1.00 93.19 135 PHE A CA 1
ATOM 1030 C C . PHE A 1 135 ? 10.884 -3.151 -20.009 1.00 93.19 135 PHE A C 1
ATOM 1032 O O . PHE A 1 135 ? 10.509 -3.363 -18.860 1.00 93.19 135 PHE A O 1
ATOM 1039 N N . VAL A 1 136 ? 11.181 -1.911 -20.401 1.00 94.94 136 VAL A N 1
ATOM 1040 C CA . VAL A 1 136 ? 11.099 -0.737 -19.520 1.00 94.94 136 VAL A CA 1
ATOM 1041 C C . VAL A 1 136 ? 9.673 -0.515 -19.012 1.00 94.94 136 VAL A C 1
ATOM 1043 O O . VAL A 1 136 ? 9.507 -0.169 -17.845 1.00 94.94 136 VAL A O 1
ATOM 1046 N N . ILE A 1 137 ? 8.642 -0.731 -19.833 1.00 94.62 137 ILE A N 1
ATOM 1047 C CA . ILE A 1 137 ? 7.241 -0.596 -19.407 1.00 94.62 137 ILE A CA 1
ATOM 1048 C C . ILE A 1 137 ? 6.844 -1.735 -18.459 1.00 94.62 137 ILE A C 1
ATOM 1050 O O . ILE A 1 137 ? 6.334 -1.467 -17.369 1.00 94.62 137 ILE A O 1
ATOM 1054 N N . GLY A 1 138 ? 7.085 -2.985 -18.862 1.00 95.88 138 GLY A N 1
ATOM 1055 C CA . GLY A 1 138 ? 6.654 -4.177 -18.129 1.00 95.88 138 GLY A CA 1
ATOM 1056 C C . GLY A 1 138 ? 7.443 -4.432 -16.847 1.00 95.88 138 GLY A C 1
ATOM 1057 O O . GLY A 1 138 ? 6.869 -4.847 -15.843 1.00 95.88 138 GLY A O 1
ATOM 1058 N N . TYR A 1 139 ? 8.740 -4.127 -16.837 1.00 95.31 139 TYR A N 1
ATOM 1059 C CA . TYR A 1 139 ? 9.613 -4.317 -15.682 1.00 95.31 139 TYR A CA 1
ATOM 1060 C C . TYR A 1 139 ? 9.862 -3.017 -14.914 1.00 95.31 139 TYR A C 1
ATOM 1062 O O . TYR A 1 139 ? 9.680 -2.971 -13.704 1.00 95.31 139 TYR A O 1
ATOM 1070 N N . GLY A 1 140 ? 10.271 -1.936 -15.575 1.00 94.88 140 GLY A N 1
ATOM 1071 C CA . GLY A 1 140 ? 10.624 -0.691 -14.885 1.00 94.88 140 GLY A CA 1
ATOM 1072 C C . GLY A 1 140 ? 9.400 0.073 -14.379 1.00 94.88 140 GLY A C 1
ATOM 1073 O O . GLY A 1 140 ? 9.183 0.212 -13.175 1.00 94.88 140 GLY A O 1
ATOM 1074 N N . ALA A 1 141 ? 8.592 0.567 -15.316 1.00 95.38 141 ALA A N 1
ATOM 1075 C CA . ALA A 1 141 ? 7.469 1.455 -15.040 1.00 95.38 141 ALA A CA 1
ATOM 1076 C C . ALA A 1 141 ? 6.345 0.767 -14.262 1.00 95.38 141 ALA A C 1
ATOM 1078 O O . ALA A 1 141 ? 5.674 1.432 -13.480 1.00 95.38 141 ALA A O 1
ATOM 1079 N N . SER A 1 142 ? 6.150 -0.542 -14.442 1.00 95.94 142 SER A N 1
ATOM 1080 C CA . SER A 1 142 ? 5.154 -1.314 -13.689 1.00 95.94 142 SER A CA 1
ATOM 1081 C C . SER A 1 142 ? 5.337 -1.189 -12.176 1.00 95.94 142 SER A C 1
ATOM 1083 O O . SER A 1 142 ? 4.347 -1.073 -11.458 1.00 95.94 142 SER A O 1
ATOM 1085 N N . LYS A 1 143 ? 6.585 -1.124 -11.684 1.00 95.38 143 LYS A N 1
ATOM 1086 C CA . LYS A 1 143 ? 6.845 -0.929 -10.252 1.00 95.38 143 LYS A CA 1
ATOM 1087 C C . LYS A 1 143 ? 6.393 0.442 -9.781 1.00 95.38 143 LYS A C 1
ATOM 1089 O O . LYS A 1 143 ? 5.688 0.542 -8.787 1.00 95.38 143 LYS A O 1
ATOM 1094 N N . LEU A 1 144 ? 6.772 1.479 -10.523 1.00 95.06 144 LEU A N 1
ATOM 1095 C CA . LEU A 1 144 ? 6.432 2.861 -10.200 1.00 95.06 144 LEU A CA 1
ATOM 1096 C C . LEU A 1 144 ? 4.924 3.132 -10.291 1.00 95.06 144 LEU A C 1
ATOM 1098 O O . LEU A 1 144 ? 4.405 3.966 -9.558 1.00 95.06 144 LEU A O 1
ATOM 1102 N N . ARG A 1 145 ? 4.234 2.435 -11.201 1.00 94.50 145 ARG A N 1
ATOM 1103 C CA . ARG A 1 145 ? 2.785 2.546 -11.422 1.00 94.50 145 ARG A CA 1
ATOM 1104 C C . ARG A 1 145 ? 1.950 1.797 -10.389 1.00 94.50 145 ARG A C 1
ATOM 1106 O O . ARG A 1 145 ? 0.753 2.048 -10.290 1.00 94.50 145 ARG A O 1
ATOM 1113 N N . TYR A 1 146 ? 2.547 0.895 -9.613 1.00 94.88 146 TYR A N 1
ATOM 1114 C CA . TYR A 1 146 ? 1.812 0.185 -8.575 1.00 94.88 146 TYR A CA 1
ATOM 1115 C C . TYR A 1 146 ? 1.310 1.167 -7.508 1.00 94.88 146 TYR A C 1
ATOM 1117 O O . TYR A 1 146 ? 2.105 1.797 -6.809 1.00 94.88 146 TYR A O 1
ATOM 1125 N N . GLY A 1 147 ? -0.014 1.317 -7.417 1.00 91.62 147 GLY A N 1
ATOM 1126 C CA . GLY A 1 147 ? -0.656 2.265 -6.507 1.00 91.62 147 GLY A CA 1
ATOM 1127 C C . GLY A 1 147 ? -0.487 3.738 -6.889 1.00 91.62 147 GLY A C 1
ATOM 1128 O O . GLY A 1 147 ? -0.795 4.609 -6.078 1.00 91.62 147 GLY A O 1
ATOM 1129 N N . SER A 1 148 ? 0.000 4.049 -8.098 1.00 92.62 148 SER A N 1
ATOM 1130 C CA . SER A 1 148 ? 0.319 5.432 -8.467 1.00 92.62 148 SER A CA 1
ATOM 1131 C C . SER A 1 148 ? -0.905 6.334 -8.547 1.00 92.62 148 SER A C 1
ATOM 1133 O O . SER A 1 148 ? -0.767 7.524 -8.317 1.00 92.62 148 SER A O 1
ATOM 1135 N N . GLU A 1 149 ? -2.084 5.797 -8.866 1.00 92.75 149 GLU A N 1
ATOM 1136 C CA . GLU A 1 149 ? -3.328 6.579 -8.910 1.00 92.75 149 GLU A CA 1
ATOM 1137 C C . GLU A 1 149 ? -3.692 7.114 -7.524 1.00 92.75 149 GLU A C 1
ATOM 1139 O O . GLU A 1 149 ? -3.917 8.313 -7.359 1.00 92.75 149 GLU A O 1
ATOM 1144 N N . LEU A 1 150 ? -3.648 6.241 -6.514 1.00 92.00 150 LEU A N 1
ATOM 1145 C CA . LEU A 1 150 ? -3.900 6.619 -5.129 1.00 92.00 150 LEU A CA 1
ATOM 1146 C C . LEU A 1 150 ? -2.827 7.589 -4.625 1.00 92.00 150 LEU A C 1
ATOM 1148 O O . LEU A 1 150 ? -3.160 8.639 -4.083 1.00 92.00 150 LEU A O 1
ATOM 1152 N N . ILE A 1 151 ? -1.547 7.281 -4.863 1.00 94.25 151 ILE A N 1
ATOM 1153 C CA . ILE A 1 151 ? -0.436 8.171 -4.500 1.00 94.25 151 ILE A CA 1
ATOM 1154 C C . ILE A 1 151 ? -0.614 9.541 -5.168 1.00 94.25 151 ILE A C 1
ATOM 1156 O O . ILE A 1 151 ? -0.439 10.567 -4.521 1.00 94.25 151 ILE A O 1
ATOM 1160 N N . TRP A 1 152 ? -1.001 9.592 -6.442 1.00 94.00 152 TRP A N 1
ATOM 1161 C CA . TRP A 1 152 ? -1.185 10.853 -7.156 1.00 94.00 152 TRP A CA 1
ATOM 1162 C C . TRP A 1 152 ? -2.330 11.699 -6.584 1.00 94.00 152 TRP A C 1
ATOM 1164 O O . TRP A 1 152 ? -2.244 12.928 -6.589 1.00 94.00 152 TRP A O 1
ATOM 1174 N N . ALA A 1 153 ? -3.382 11.074 -6.060 1.00 94.44 153 ALA A N 1
ATOM 1175 C CA . ALA A 1 153 ? -4.498 11.797 -5.461 1.00 94.44 153 ALA A CA 1
ATOM 1176 C C . ALA A 1 153 ? -4.104 12.527 -4.164 1.00 94.44 153 ALA A C 1
ATOM 1178 O O . ALA A 1 153 ? -4.541 13.656 -3.952 1.00 94.44 153 ALA A O 1
ATOM 1179 N N . VAL A 1 154 ? -3.261 11.917 -3.323 1.00 93.50 154 VAL A N 1
ATOM 1180 C CA . VAL A 1 154 ? -3.036 12.385 -1.938 1.00 93.50 154 VAL A CA 1
ATOM 1181 C C . VAL A 1 154 ? -1.615 12.862 -1.636 1.00 93.50 154 VAL A C 1
ATOM 1183 O O . VAL A 1 154 ? -1.406 13.596 -0.672 1.00 93.50 154 VAL A O 1
ATOM 1186 N N . ALA A 1 155 ? -0.628 12.477 -2.445 1.00 94.00 155 ALA A N 1
ATOM 1187 C CA . ALA A 1 155 ? 0.761 12.820 -2.178 1.00 94.00 155 ALA A CA 1
ATOM 1188 C C . ALA A 1 155 ? 1.077 14.290 -2.427 1.00 94.00 155 ALA A C 1
ATOM 1190 O O . ALA A 1 155 ? 0.453 14.984 -3.238 1.00 94.00 155 ALA A O 1
ATOM 1191 N N . THR A 1 156 ? 2.115 14.743 -1.730 1.00 94.50 156 THR A N 1
ATOM 1192 C CA . THR A 1 156 ? 2.654 16.094 -1.877 1.00 94.50 156 THR A CA 1
ATOM 1193 C C . THR A 1 156 ? 3.244 16.306 -3.269 1.00 94.50 156 THR A C 1
ATOM 1195 O O . THR A 1 156 ? 3.731 15.369 -3.908 1.00 94.50 156 THR A O 1
ATOM 1198 N N . ASP A 1 157 ? 3.280 17.560 -3.723 1.00 95.38 157 ASP A N 1
ATOM 1199 C CA . ASP A 1 157 ? 3.877 17.909 -5.018 1.00 95.38 157 ASP A CA 1
ATOM 1200 C C . ASP A 1 157 ? 5.353 17.514 -5.106 1.00 95.38 157 ASP A C 1
ATOM 1202 O O . ASP A 1 157 ? 5.828 17.111 -6.164 1.00 95.38 157 ASP A O 1
ATOM 1206 N N . SER A 1 158 ? 6.076 17.543 -3.983 1.00 95.44 158 SER A N 1
ATOM 1207 C CA . SER A 1 158 ? 7.455 17.052 -3.914 1.00 95.44 158 SER A CA 1
ATOM 1208 C C . SER A 1 158 ? 7.547 15.565 -4.283 1.00 95.44 158 SER A C 1
ATOM 1210 O O . SER A 1 158 ? 8.284 15.197 -5.199 1.00 95.44 158 SER A O 1
ATOM 1212 N N . ALA A 1 159 ? 6.736 14.709 -3.650 1.00 94.81 159 ALA A N 1
ATOM 1213 C CA . ALA A 1 159 ? 6.713 13.275 -3.944 1.00 94.81 159 ALA A CA 1
ATOM 1214 C C . ALA A 1 159 ? 6.270 12.988 -5.390 1.00 94.81 159 ALA A C 1
ATOM 1216 O O . ALA A 1 159 ? 6.876 12.165 -6.081 1.00 94.81 159 ALA A O 1
ATOM 1217 N N . LYS A 1 160 ? 5.264 13.721 -5.879 1.00 95.38 160 LYS A N 1
ATOM 1218 C CA . LYS A 1 160 ? 4.798 13.670 -7.273 1.00 95.38 160 LYS A CA 1
ATOM 1219 C C . LYS A 1 160 ? 5.911 14.007 -8.265 1.00 95.38 160 LYS A C 1
ATOM 1221 O O . LYS A 1 160 ? 6.128 13.265 -9.226 1.00 95.38 160 LYS A O 1
ATOM 1226 N N . ASN A 1 161 ? 6.650 15.084 -8.008 1.00 96.25 161 ASN A N 1
ATOM 1227 C CA . ASN A 1 161 ? 7.775 15.512 -8.834 1.00 96.25 161 ASN A CA 1
ATOM 1228 C C . ASN A 1 161 ? 8.888 14.455 -8.863 1.00 96.25 161 ASN A C 1
ATOM 1230 O O . ASN A 1 161 ? 9.436 14.170 -9.929 1.00 96.25 161 ASN A O 1
ATOM 1234 N N . GLU A 1 162 ? 9.204 13.823 -7.731 1.00 96.00 162 GLU A N 1
ATOM 1235 C CA . GLU A 1 162 ? 10.196 12.741 -7.685 1.00 96.00 162 GLU A CA 1
ATOM 1236 C C . GLU A 1 162 ? 9.758 11.500 -8.477 1.00 96.00 162 GLU A C 1
ATOM 1238 O O . GLU A 1 162 ? 10.551 10.925 -9.234 1.00 96.00 162 GLU A O 1
ATOM 1243 N N . MET A 1 163 ? 8.480 11.117 -8.403 1.00 96.31 163 MET A N 1
ATOM 1244 C CA . MET A 1 163 ? 7.942 10.038 -9.239 1.00 96.31 163 MET A CA 1
ATOM 1245 C C . MET A 1 163 ? 8.044 10.376 -10.730 1.00 96.31 163 MET A C 1
ATOM 1247 O O . MET A 1 163 ? 8.490 9.546 -11.526 1.00 96.31 163 MET A O 1
ATOM 1251 N N . GLN A 1 164 ? 7.707 11.606 -11.121 1.00 95.94 164 GLN A N 1
ATOM 1252 C CA . GLN A 1 164 ? 7.839 12.061 -12.507 1.00 95.94 164 GLN A CA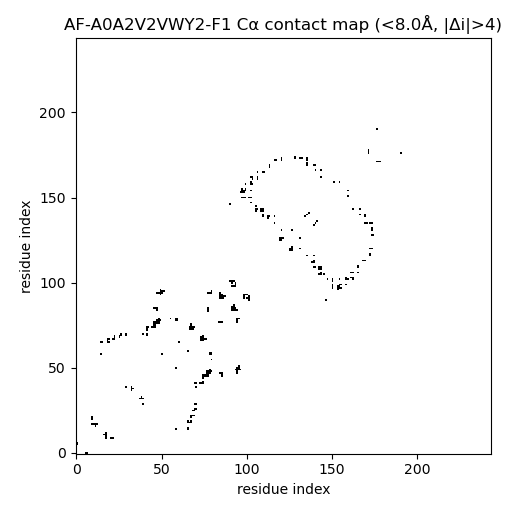 1
ATOM 1253 C C . GLN A 1 164 ? 9.296 12.051 -12.985 1.00 95.94 164 GLN A C 1
ATOM 1255 O O . GLN A 1 164 ? 9.575 11.573 -14.087 1.00 95.94 164 GLN A O 1
ATOM 1260 N N . LYS A 1 165 ? 10.250 12.505 -12.161 1.00 95.81 165 LYS A N 1
ATOM 1261 C CA . LYS A 1 165 ? 11.692 12.432 -12.468 1.00 95.81 165 LYS A CA 1
ATOM 1262 C C . LYS A 1 165 ? 12.162 10.989 -12.651 1.00 95.81 165 LYS A C 1
ATOM 1264 O O . LYS A 1 165 ? 12.933 10.697 -13.574 1.00 95.81 165 LYS A O 1
ATOM 1269 N N . THR A 1 166 ? 11.675 10.081 -11.809 1.00 96.31 166 THR A N 1
ATOM 1270 C CA . THR A 1 166 ? 11.975 8.647 -11.898 1.00 96.31 166 THR A CA 1
ATOM 1271 C C . THR A 1 166 ? 11.432 8.061 -13.204 1.00 96.31 166 THR A C 1
ATOM 1273 O O . THR A 1 166 ? 12.171 7.417 -13.952 1.00 96.31 166 THR A O 1
ATOM 1276 N N . TYR A 1 167 ? 10.181 8.370 -13.556 1.00 94.94 167 TYR A N 1
ATOM 1277 C CA . TYR A 1 167 ? 9.579 7.946 -14.821 1.00 94.94 167 TYR A CA 1
ATOM 1278 C C . TYR A 1 167 ? 10.301 8.529 -16.046 1.00 94.94 167 TYR A C 1
ATOM 1280 O O . TYR A 1 167 ? 10.589 7.814 -17.006 1.00 94.94 167 TYR A O 1
ATOM 1288 N N . ALA A 1 168 ? 10.680 9.808 -16.008 1.00 94.81 168 ALA A N 1
ATOM 1289 C CA . ALA A 1 168 ? 11.468 10.434 -17.067 1.00 94.81 168 ALA A CA 1
ATOM 1290 C C . ALA A 1 168 ? 12.828 9.741 -17.252 1.00 94.81 168 ALA A C 1
ATOM 1292 O O . ALA A 1 168 ? 13.330 9.632 -18.368 1.00 94.81 168 ALA A O 1
ATOM 1293 N N . THR A 1 169 ? 13.426 9.229 -16.175 1.00 94.44 169 THR A N 1
ATOM 1294 C CA . THR A 1 169 ? 14.676 8.462 -16.249 1.00 94.44 169 THR A CA 1
ATOM 1295 C C . THR A 1 169 ? 14.485 7.116 -16.946 1.00 94.44 169 THR A C 1
ATOM 1297 O O . THR A 1 169 ? 15.334 6.744 -17.754 1.00 94.44 169 THR A O 1
ATOM 1300 N N . LEU A 1 170 ? 13.360 6.430 -16.720 1.00 93.88 170 LEU A N 1
ATOM 1301 C CA . LEU A 1 170 ? 12.989 5.239 -17.493 1.00 93.88 170 LEU A CA 1
ATOM 1302 C C . LEU A 1 170 ? 12.829 5.564 -18.984 1.00 93.88 170 LEU A C 1
ATOM 1304 O O . LEU A 1 170 ? 13.376 4.862 -19.831 1.00 93.88 170 LEU A O 1
ATOM 1308 N N . ALA A 1 171 ? 12.143 6.662 -19.315 1.00 91.44 171 ALA A N 1
ATOM 1309 C CA . ALA A 1 171 ? 11.959 7.083 -20.705 1.00 91.44 171 ALA A CA 1
ATOM 1310 C C . ALA A 1 171 ? 13.295 7.383 -21.413 1.00 91.44 171 ALA A C 1
ATOM 1312 O O . ALA A 1 171 ? 13.461 7.043 -22.583 1.00 91.44 171 ALA A O 1
ATOM 1313 N N . ARG A 1 172 ? 14.273 7.956 -20.696 1.00 90.56 172 ARG A N 1
ATOM 1314 C CA . ARG A 1 172 ? 15.622 8.213 -21.230 1.00 90.56 172 ARG A CA 1
ATOM 1315 C C . ARG A 1 172 ? 16.404 6.943 -21.559 1.00 90.56 172 ARG A C 1
ATOM 1317 O O . ARG A 1 172 ? 17.209 6.975 -22.482 1.00 90.56 172 ARG A O 1
ATOM 1324 N N . ILE A 1 173 ? 16.169 5.838 -20.846 1.00 90.12 173 ILE A N 1
ATOM 1325 C CA . ILE A 1 173 ? 16.800 4.549 -21.174 1.00 90.12 173 ILE A CA 1
ATOM 1326 C C . ILE A 1 173 ? 16.358 4.088 -22.565 1.00 90.12 173 ILE A C 1
ATOM 1328 O O . ILE A 1 173 ? 17.193 3.678 -23.362 1.00 90.12 173 ILE A O 1
ATOM 1332 N N . VAL A 1 174 ? 15.066 4.219 -22.878 1.00 87.88 174 VAL A N 1
ATOM 1333 C CA . VAL A 1 174 ? 14.513 3.827 -24.185 1.00 87.88 174 VAL A CA 1
ATOM 1334 C C . VAL A 1 174 ? 15.014 4.741 -25.304 1.00 87.88 174 VAL A C 1
ATOM 1336 O O . VAL A 1 174 ? 15.346 4.264 -26.383 1.00 87.88 174 VAL A O 1
ATOM 1339 N N . SER A 1 175 ? 15.073 6.053 -25.062 1.00 84.62 175 SER A N 1
ATOM 1340 C CA . SER A 1 175 ? 15.480 7.022 -26.087 1.00 84.62 175 SER A CA 1
ATOM 1341 C C . SER A 1 175 ? 16.996 7.174 -26.248 1.00 84.62 175 SER A C 1
ATOM 1343 O O . SER A 1 175 ? 17.443 7.833 -27.184 1.00 84.62 175 SER A O 1
ATOM 1345 N N . GLY A 1 176 ? 17.801 6.613 -25.340 1.00 79.00 176 GLY A N 1
ATOM 1346 C CA . GLY A 1 176 ? 19.259 6.755 -25.346 1.00 79.00 176 GLY A CA 1
ATOM 1347 C C . GLY A 1 176 ? 19.759 8.176 -25.050 1.00 79.00 176 GLY A C 1
ATOM 1348 O O . GLY A 1 176 ? 20.945 8.459 -25.239 1.00 79.00 176 GLY A O 1
ATOM 1349 N N . VAL A 1 177 ? 18.879 9.077 -24.594 1.00 76.50 177 VAL A N 1
ATOM 1350 C CA . VAL A 1 177 ? 19.219 10.476 -24.305 1.00 76.50 177 VAL A CA 1
ATOM 1351 C C . VAL A 1 177 ? 20.077 10.547 -23.031 1.00 76.50 177 VAL A C 1
ATOM 1353 O O . VAL A 1 177 ? 19.636 10.065 -21.981 1.00 76.50 177 VAL A O 1
ATOM 1356 N N . PRO A 1 178 ? 21.282 11.154 -23.081 1.00 64.31 178 PRO A N 1
ATOM 1357 C CA . PRO A 1 178 ? 22.145 11.305 -21.911 1.00 64.31 178 PRO A CA 1
ATOM 1358 C C . PRO A 1 178 ? 21.458 12.062 -20.771 1.00 64.31 178 PRO A C 1
ATOM 1360 O O . PRO A 1 178 ? 20.550 12.869 -20.989 1.00 64.31 178 PRO A O 1
ATOM 1363 N N . SER A 1 179 ? 21.912 11.842 -19.535 1.00 60.62 179 SER A N 1
ATOM 1364 C CA . SER A 1 179 ? 21.447 12.668 -18.422 1.00 60.62 179 SER A CA 1
ATOM 1365 C C . SER A 1 179 ? 21.945 14.106 -18.612 1.00 60.62 179 SER A C 1
ATOM 1367 O O . SER A 1 179 ? 23.065 14.344 -19.069 1.00 60.62 179 SER A O 1
ATOM 1369 N N . THR A 1 180 ? 21.131 15.086 -18.227 1.00 55.03 180 THR A N 1
ATOM 1370 C CA . THR A 1 180 ? 21.504 16.511 -18.266 1.00 55.03 180 THR A CA 1
ATOM 1371 C C . THR A 1 180 ? 22.666 16.853 -17.324 1.00 55.03 180 THR A C 1
ATOM 1373 O O . THR A 1 180 ? 23.236 17.933 -17.426 1.00 55.03 180 THR A O 1
ATOM 1376 N N . VAL A 1 181 ? 23.041 15.928 -16.433 1.00 50.16 181 VAL A N 1
ATOM 1377 C CA . VAL A 1 181 ? 24.163 16.058 -15.491 1.00 50.16 181 VAL A CA 1
ATOM 1378 C C . VAL A 1 181 ? 25.503 15.718 -16.160 1.00 50.16 181 VAL A C 1
ATOM 1380 O O . VAL A 1 181 ? 26.544 16.235 -15.765 1.00 50.16 181 VAL A O 1
ATOM 1383 N N . THR A 1 182 ? 25.510 14.909 -17.225 1.00 39.69 182 THR A N 1
ATOM 1384 C CA . THR A 1 182 ? 26.737 14.600 -17.974 1.00 39.69 182 THR A CA 1
ATOM 1385 C C . THR A 1 182 ? 27.037 15.671 -19.020 1.00 39.69 182 THR A C 1
ATOM 1387 O O . THR A 1 182 ? 26.770 15.500 -20.208 1.00 39.69 182 THR A O 1
ATOM 1390 N N . ARG A 1 183 ? 27.641 16.784 -18.593 1.00 40.72 183 ARG A N 1
ATOM 1391 C CA . ARG A 1 183 ? 28.210 17.797 -19.498 1.00 40.72 183 ARG A CA 1
ATOM 1392 C C . ARG A 1 183 ? 29.581 17.342 -20.023 1.00 40.72 183 ARG A C 1
ATOM 1394 O O . ARG A 1 183 ? 30.582 18.005 -19.784 1.00 40.72 183 ARG A O 1
ATOM 1401 N N . ASN A 1 184 ? 29.638 16.204 -20.724 1.0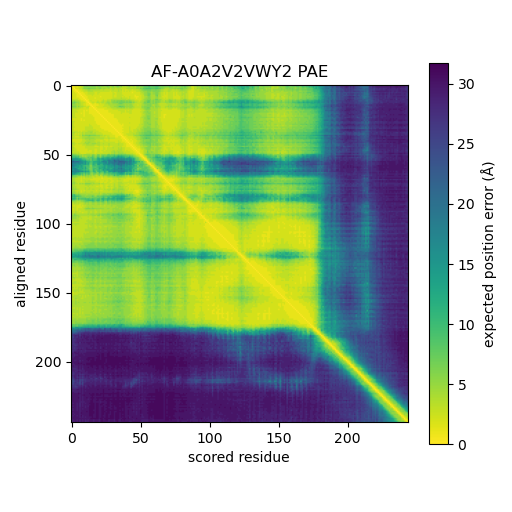0 47.22 184 ASN A N 1
ATOM 1402 C CA . ASN A 1 184 ? 30.824 15.828 -21.503 1.00 47.22 184 ASN A CA 1
ATOM 1403 C C . ASN A 1 184 ? 30.615 16.232 -22.981 1.00 47.22 184 ASN A C 1
ATOM 1405 O O . ASN A 1 184 ? 29.833 15.581 -23.686 1.00 47.22 184 ASN A O 1
ATOM 1409 N N . PRO A 1 185 ? 31.294 17.286 -23.475 1.00 48.41 185 PRO A N 1
ATOM 1410 C CA . PRO A 1 185 ? 31.081 17.830 -24.818 1.00 48.41 185 PRO A CA 1
ATOM 1411 C C . PRO A 1 185 ? 31.445 16.865 -25.962 1.00 48.41 185 PRO A C 1
ATOM 1413 O O . PRO A 1 185 ? 30.964 17.051 -27.082 1.00 48.41 185 PRO A O 1
ATOM 1416 N N . HIS A 1 186 ? 32.221 15.805 -25.706 1.00 47.03 186 HIS A N 1
ATOM 1417 C CA . HIS A 1 186 ? 32.530 14.787 -26.719 1.00 47.03 186 HIS A CA 1
ATOM 1418 C C . HIS A 1 186 ? 31.366 13.812 -26.970 1.00 47.03 186 HIS A C 1
ATOM 1420 O O . HIS A 1 186 ? 31.156 13.383 -28.104 1.00 47.03 186 HIS A O 1
ATOM 1426 N N . CYS A 1 187 ? 30.544 13.521 -25.956 1.00 45.16 187 CYS A N 1
ATOM 1427 C CA . CYS A 1 187 ? 29.409 12.598 -26.085 1.00 45.16 187 CYS A CA 1
ATOM 1428 C C . CYS A 1 187 ? 28.224 13.239 -26.840 1.00 45.16 187 CYS A C 1
ATOM 1430 O O . CYS A 1 187 ? 27.503 12.572 -27.587 1.00 45.16 187 CYS A O 1
ATOM 1432 N N . TRP A 1 188 ? 28.064 14.563 -26.731 1.00 35.06 188 TRP A N 1
ATOM 1433 C CA . TRP A 1 188 ? 27.017 15.317 -27.429 1.00 35.06 188 TRP A CA 1
ATOM 1434 C C . TRP A 1 188 ? 27.134 15.234 -28.961 1.00 35.06 188 TRP A C 1
ATOM 1436 O O . TRP A 1 188 ? 26.131 15.031 -29.645 1.00 35.06 188 TRP A O 1
ATOM 1446 N N . ARG A 1 189 ? 28.353 15.308 -29.520 1.00 35.69 189 ARG A N 1
ATOM 1447 C CA . ARG A 1 189 ? 28.562 15.272 -30.985 1.00 35.69 189 ARG A CA 1
ATOM 1448 C C . ARG A 1 189 ? 28.251 13.910 -31.607 1.00 35.69 189 ARG A C 1
ATOM 1450 O O . ARG A 1 189 ? 27.710 13.868 -32.709 1.00 35.69 189 ARG A O 1
ATOM 1457 N N . LEU A 1 190 ? 28.543 12.815 -30.903 1.00 40.97 190 LEU A N 1
ATOM 1458 C CA . LEU A 1 190 ? 28.223 11.454 -31.355 1.00 40.97 190 LEU A CA 1
ATOM 1459 C C . LEU A 1 190 ? 26.717 11.169 -31.285 1.00 40.97 190 LEU A C 1
ATOM 1461 O O . LEU A 1 190 ? 26.170 10.509 -32.165 1.00 40.97 190 LEU A O 1
ATOM 1465 N N . THR A 1 191 ? 26.036 11.719 -30.278 1.00 44.59 191 THR A N 1
ATOM 1466 C CA . THR A 1 191 ? 24.592 11.521 -30.089 1.00 44.59 191 THR A CA 1
ATOM 1467 C C . THR A 1 191 ? 23.771 12.373 -31.071 1.00 44.59 191 THR A C 1
ATOM 1469 O O . THR A 1 191 ? 22.847 11.859 -31.694 1.00 44.59 191 THR A O 1
ATOM 1472 N N . CYS A 1 192 ? 24.156 13.633 -31.320 1.00 36.69 192 CYS A N 1
ATOM 1473 C CA . CYS A 1 192 ? 23.486 14.487 -32.312 1.00 36.69 192 CYS A CA 1
ATOM 1474 C C . CYS A 1 192 ? 23.699 14.037 -33.767 1.00 36.69 192 CYS A C 1
ATOM 1476 O O . CYS A 1 192 ? 22.789 14.207 -34.575 1.00 36.69 192 CYS A O 1
ATOM 1478 N N . ARG A 1 193 ? 24.844 13.423 -34.116 1.00 34.84 193 ARG A N 1
ATOM 1479 C CA . ARG A 1 193 ? 25.087 12.913 -35.483 1.00 34.84 193 ARG A CA 1
ATOM 1480 C C . ARG A 1 193 ? 24.145 11.775 -35.898 1.00 34.84 193 ARG A C 1
ATOM 1482 O O . ARG A 1 193 ? 23.908 11.614 -37.092 1.00 34.84 193 ARG A O 1
ATOM 1489 N N . ARG A 1 194 ? 23.611 10.999 -34.944 1.00 38.94 194 ARG A N 1
ATOM 1490 C CA . ARG A 1 194 ? 22.615 9.942 -35.214 1.00 38.94 194 ARG A CA 1
ATOM 1491 C C . ARG A 1 194 ? 21.177 10.467 -35.260 1.00 38.94 194 ARG A C 1
ATOM 1493 O O . ARG A 1 194 ? 20.350 9.902 -35.966 1.00 38.94 194 ARG A O 1
ATOM 1500 N N . SER A 1 195 ? 20.876 11.560 -34.560 1.00 35.97 195 SER A N 1
ATOM 1501 C CA . SER A 1 195 ? 19.537 12.167 -34.589 1.00 35.97 195 SER A CA 1
ATOM 1502 C C . SER A 1 195 ? 19.265 12.938 -35.882 1.00 35.97 195 SER A C 1
ATOM 1504 O O . SER A 1 195 ? 18.133 12.948 -36.357 1.00 35.97 195 SER A O 1
ATOM 1506 N N . THR A 1 196 ? 20.286 13.534 -36.508 1.00 33.53 196 THR A N 1
ATOM 1507 C CA . THR A 1 196 ? 20.129 14.182 -37.822 1.00 33.53 196 THR A CA 1
ATOM 1508 C C . THR A 1 196 ? 19.953 13.189 -38.970 1.00 33.53 196 THR A C 1
ATOM 1510 O O . THR A 1 196 ? 19.387 13.561 -39.991 1.00 33.53 196 THR A O 1
ATOM 1513 N N . SER A 1 197 ? 20.355 11.923 -38.808 1.00 32.28 197 SER A N 1
ATOM 1514 C CA . SER A 1 197 ? 20.106 10.868 -39.807 1.00 32.28 197 SER A CA 1
ATOM 1515 C C . SER A 1 197 ? 18.670 10.326 -39.765 1.00 32.28 197 SER A C 1
ATOM 1517 O O . SER A 1 197 ? 18.214 9.761 -40.751 1.00 32.28 197 SER A O 1
ATOM 1519 N N . PHE A 1 198 ? 17.932 10.537 -38.667 1.00 31.12 198 PHE A N 1
ATOM 1520 C CA . PHE A 1 198 ? 16.511 10.172 -38.548 1.00 31.12 198 PHE A CA 1
ATOM 1521 C C . PHE A 1 198 ? 15.547 11.315 -38.909 1.00 31.12 198 PHE A C 1
ATOM 1523 O O . PHE A 1 198 ? 14.355 11.082 -39.081 1.00 31.12 198 PHE A O 1
ATOM 1530 N N . ALA A 1 199 ? 16.041 12.549 -39.047 1.00 29.58 199 ALA A N 1
ATOM 1531 C CA . ALA A 1 199 ? 15.213 13.721 -39.347 1.00 29.58 199 ALA A CA 1
ATOM 1532 C C . ALA A 1 199 ? 14.829 13.855 -40.836 1.00 29.58 199 ALA A C 1
ATOM 1534 O O . ALA A 1 199 ? 14.171 14.820 -41.216 1.00 29.58 199 ALA A O 1
ATOM 1535 N N . CYS A 1 200 ? 15.222 12.907 -41.689 1.00 32.75 200 CYS A N 1
ATOM 1536 C CA . CYS A 1 200 ? 14.914 12.908 -43.120 1.00 32.75 200 CYS A CA 1
ATOM 1537 C C . CYS A 1 200 ? 14.377 11.545 -43.576 1.00 32.75 200 CYS A C 1
ATOM 1539 O O . CYS A 1 200 ? 14.884 10.967 -44.527 1.00 32.75 200 CYS A O 1
ATOM 1541 N N . ALA A 1 201 ? 13.365 11.005 -42.895 1.00 30.98 201 ALA A N 1
ATOM 1542 C CA . ALA A 1 201 ? 12.553 9.929 -43.455 1.00 30.98 201 ALA A CA 1
ATOM 1543 C C . ALA A 1 201 ? 11.177 9.869 -42.773 1.00 30.98 201 ALA A C 1
ATOM 1545 O O . ALA A 1 201 ? 11.047 9.410 -41.646 1.00 30.98 201 ALA A O 1
ATOM 1546 N N . HIS A 1 202 ? 10.167 10.302 -43.528 1.00 32.50 202 HIS A N 1
ATOM 1547 C CA . HIS A 1 202 ? 8.749 9.959 -43.409 1.00 32.50 202 HIS A CA 1
ATOM 1548 C C . HIS A 1 202 ? 7.952 10.436 -42.183 1.00 32.50 202 HIS A C 1
ATOM 1550 O O . HIS A 1 202 ? 8.060 9.940 -41.065 1.00 32.50 202 HIS A O 1
ATOM 1556 N N . GLY A 1 203 ? 7.005 11.338 -42.468 1.00 40.50 203 GLY A N 1
ATOM 1557 C CA . GLY A 1 203 ? 5.814 11.518 -41.651 1.00 40.50 203 GLY A CA 1
ATOM 1558 C C . GLY A 1 203 ? 5.030 10.207 -41.549 1.00 40.50 203 GLY A C 1
ATOM 1559 O O . GLY A 1 203 ? 4.785 9.540 -42.552 1.00 40.50 203 GLY A O 1
ATOM 1560 N N . SER A 1 204 ? 4.636 9.850 -40.328 1.00 32.03 204 SER A N 1
ATOM 1561 C CA . SER A 1 204 ? 3.748 8.722 -40.055 1.00 32.03 204 SER A CA 1
ATOM 1562 C C . SER A 1 204 ? 2.590 9.187 -39.161 1.00 32.03 204 SER A C 1
ATOM 1564 O O . SER A 1 204 ? 2.828 9.643 -38.038 1.00 32.03 204 SER A O 1
ATOM 1566 N N . PRO A 1 205 ? 1.333 9.114 -39.637 1.00 32.88 205 PRO A N 1
ATOM 1567 C CA . PRO A 1 205 ? 0.149 9.549 -38.909 1.00 32.88 205 PRO A CA 1
ATOM 1568 C C . PRO A 1 205 ? -0.390 8.413 -38.025 1.00 32.88 205 PRO A C 1
ATOM 1570 O O . PRO A 1 205 ? -1.486 7.920 -38.245 1.00 32.88 205 PRO A O 1
ATOM 1573 N N . TYR A 1 206 ? 0.361 7.978 -37.012 1.00 28.09 206 TYR A N 1
ATOM 1574 C CA . TYR A 1 206 ? -0.101 6.943 -36.069 1.00 28.09 206 TYR A CA 1
ATOM 1575 C C . TYR A 1 206 ? 0.251 7.298 -34.618 1.00 28.09 206 TYR A C 1
ATOM 1577 O O . TYR A 1 206 ? 0.938 6.577 -33.905 1.00 28.09 206 TYR A O 1
ATOM 1585 N N . LEU A 1 207 ? -0.251 8.447 -34.161 1.00 31.70 207 LEU A N 1
ATOM 1586 C CA . LEU A 1 207 ? -0.303 8.826 -32.740 1.00 31.70 207 LEU A CA 1
ATOM 1587 C C . LEU A 1 207 ? -1.752 9.004 -32.266 1.00 31.70 207 LEU A C 1
ATOM 1589 O O . LEU A 1 207 ? -2.059 9.871 -31.448 1.00 31.70 207 LEU A O 1
ATOM 1593 N N . ARG A 1 208 ? -2.677 8.202 -32.800 1.00 33.06 208 ARG A N 1
ATOM 1594 C CA . ARG A 1 208 ? -4.100 8.334 -32.487 1.00 33.06 208 ARG A CA 1
ATOM 1595 C C . ARG A 1 208 ? -4.777 6.984 -32.289 1.00 33.06 208 ARG A C 1
ATOM 1597 O O . ARG A 1 208 ? -5.690 6.657 -33.019 1.00 33.06 208 ARG A O 1
ATOM 1604 N N . THR A 1 209 ? -4.358 6.253 -31.263 1.00 33.72 209 THR A N 1
ATOM 1605 C CA . THR A 1 209 ? -5.194 5.268 -30.553 1.00 33.72 209 THR A CA 1
ATOM 1606 C C . THR A 1 209 ? -4.465 4.877 -29.278 1.00 33.72 209 THR A C 1
ATOM 1608 O O . THR A 1 209 ? -3.550 4.072 -29.331 1.00 33.72 209 THR A O 1
ATOM 1611 N N . HIS A 1 210 ? -4.792 5.552 -28.175 1.00 30.31 210 HIS A N 1
ATOM 1612 C CA . HIS A 1 210 ? -4.816 5.073 -26.782 1.00 30.31 210 HIS A CA 1
ATOM 1613 C C . HIS A 1 210 ? -5.069 6.304 -25.893 1.00 30.31 210 HIS A C 1
ATOM 1615 O O . HIS A 1 210 ? -4.166 6.910 -25.320 1.00 30.31 210 HIS A O 1
ATOM 1621 N N . ALA A 1 211 ? -6.336 6.713 -25.849 1.00 30.62 211 ALA A N 1
ATOM 16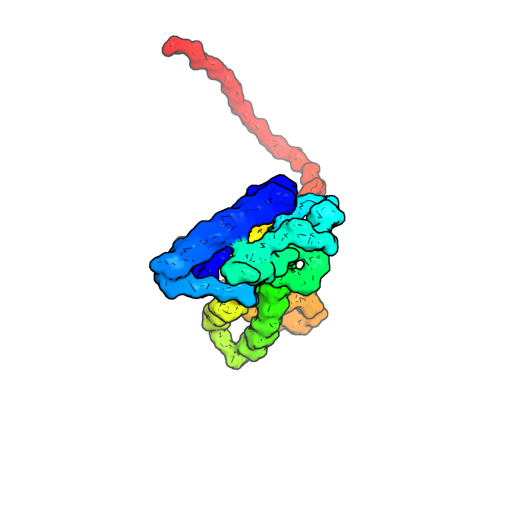22 C CA . ALA A 1 211 ? -6.915 7.462 -24.735 1.00 30.62 211 ALA A CA 1
ATOM 1623 C C . ALA A 1 211 ? -6.898 6.532 -23.492 1.00 30.62 211 ALA A C 1
ATOM 1625 O O . ALA A 1 211 ? -7.059 5.331 -23.667 1.00 30.62 211 ALA A O 1
ATOM 1626 N N . HIS A 1 212 ? -6.694 6.916 -22.231 1.00 30.33 212 HIS A N 1
ATOM 1627 C CA . HIS A 1 212 ? -6.599 8.201 -21.547 1.00 30.33 212 HIS A CA 1
ATOM 1628 C C . HIS A 1 212 ? -5.793 7.983 -20.244 1.00 30.33 212 HIS A C 1
ATOM 1630 O O . HIS A 1 212 ? -6.277 7.302 -19.355 1.00 30.33 212 HIS A O 1
ATOM 1636 N N . VAL A 1 213 ? -4.618 8.605 -20.099 1.00 30.14 213 VAL A N 1
ATOM 1637 C CA . VAL A 1 213 ? -4.197 9.300 -18.861 1.00 30.14 213 VAL A CA 1
ATOM 1638 C C . VAL A 1 213 ? -3.373 10.489 -19.343 1.00 30.14 213 VAL A C 1
ATOM 1640 O O . VAL A 1 213 ? -2.188 10.380 -19.664 1.00 30.14 213 VAL A O 1
ATOM 1643 N N . ARG A 1 214 ? -4.051 11.622 -19.519 1.00 27.09 214 ARG A N 1
ATOM 1644 C CA . ARG A 1 214 ? -3.444 12.857 -20.009 1.00 27.09 214 ARG A CA 1
ATOM 1645 C C . ARG A 1 214 ? -2.807 13.569 -18.822 1.00 27.09 214 ARG A C 1
ATOM 1647 O O . ARG A 1 214 ? -3.486 14.245 -18.062 1.00 27.09 214 ARG A O 1
ATOM 1654 N N . TRP A 1 215 ? -1.498 13.424 -18.687 1.00 35.25 215 TRP A N 1
ATOM 1655 C CA . TRP A 1 215 ? -0.685 14.269 -17.821 1.00 35.25 215 TRP A CA 1
ATOM 1656 C C . TRP A 1 215 ? -0.562 15.642 -18.489 1.00 35.25 215 TRP A C 1
ATOM 1658 O O . TRP A 1 215 ? 0.316 15.856 -19.324 1.00 35.25 215 TRP A O 1
ATOM 1668 N N . THR A 1 216 ? -1.490 16.560 -18.218 1.00 33.72 216 THR A N 1
ATOM 1669 C CA . THR A 1 216 ? -1.335 17.957 -18.643 1.00 33.72 216 THR A CA 1
ATOM 1670 C C . THR A 1 216 ? -0.316 18.628 -17.734 1.00 33.72 216 THR A C 1
ATOM 1672 O O . THR A 1 216 ? -0.561 18.805 -16.543 1.00 33.72 216 THR A O 1
ATOM 1675 N N . GLY A 1 217 ? 0.846 18.956 -18.300 1.00 28.78 217 GLY A N 1
ATOM 1676 C CA . GLY A 1 217 ? 1.880 19.731 -17.629 1.00 28.78 217 GLY A CA 1
ATOM 1677 C C . GLY A 1 217 ? 1.375 21.122 -17.260 1.00 28.78 217 GLY A C 1
ATOM 1678 O O . GLY A 1 217 ? 0.742 21.796 -18.071 1.00 28.78 217 GLY A O 1
ATOM 1679 N N . CYS A 1 218 ? 1.677 21.545 -16.036 1.00 29.62 218 CYS A N 1
ATOM 1680 C CA . CYS A 1 218 ? 1.579 22.941 -15.647 1.00 29.62 218 CYS A CA 1
ATOM 1681 C C . CYS A 1 218 ? 2.785 23.666 -16.259 1.00 29.62 218 CYS A C 1
ATOM 1683 O O . CYS A 1 218 ? 3.933 23.339 -15.950 1.00 29.62 218 CYS A O 1
ATOM 1685 N N . GLY A 1 219 ? 2.510 24.573 -17.196 1.00 29.42 219 GLY A N 1
ATOM 1686 C CA . GLY A 1 219 ? 3.501 25.468 -17.777 1.00 29.42 219 GLY A CA 1
ATOM 1687 C C . GLY A 1 219 ? 3.976 26.487 -16.745 1.00 29.42 219 GLY A C 1
ATOM 1688 O O . GLY A 1 219 ? 3.182 27.031 -15.983 1.00 29.42 219 GLY A O 1
ATOM 1689 N N . ASP A 1 220 ? 5.280 26.725 -16.735 1.00 29.48 220 ASP A N 1
ATOM 1690 C CA . ASP A 1 220 ? 5.954 27.736 -15.926 1.00 29.48 220 ASP A CA 1
ATOM 1691 C C . ASP A 1 220 ? 5.514 29.158 -16.356 1.00 29.48 220 ASP A C 1
ATOM 1693 O O . ASP A 1 220 ? 5.690 29.525 -17.524 1.00 29.48 220 ASP A O 1
ATOM 1697 N N . PRO A 1 221 ? 4.934 29.989 -15.468 1.00 33.16 221 PRO A N 1
ATOM 1698 C CA . PRO A 1 221 ? 4.511 31.345 -15.791 1.00 33.16 221 PRO A CA 1
ATOM 1699 C C . PRO A 1 221 ? 5.670 32.327 -15.584 1.00 33.16 221 PRO A C 1
ATOM 1701 O O . PRO A 1 221 ? 5.634 33.172 -14.692 1.00 33.16 221 PRO A O 1
ATOM 1704 N N . ARG A 1 222 ? 6.723 32.243 -16.403 1.00 31.03 222 ARG A N 1
ATOM 1705 C CA . ARG A 1 222 ? 7.808 33.241 -16.398 1.00 31.03 222 ARG A CA 1
ATOM 1706 C C . ARG A 1 222 ? 8.348 33.513 -17.791 1.00 31.03 222 ARG A C 1
ATOM 1708 O O . ARG A 1 222 ? 9.500 33.228 -18.074 1.00 31.03 222 ARG A O 1
ATOM 1715 N N . LEU A 1 223 ? 7.521 34.107 -18.648 1.00 32.75 223 LEU A N 1
ATOM 1716 C CA . LEU A 1 223 ? 7.963 34.875 -19.821 1.00 32.75 223 LEU A CA 1
ATOM 1717 C C . LEU A 1 223 ? 6.780 35.697 -20.349 1.00 32.75 223 LEU A C 1
ATOM 1719 O O . LEU A 1 223 ? 6.170 35.384 -21.362 1.00 32.75 223 LEU A O 1
ATOM 1723 N N . SER A 1 224 ? 6.428 36.761 -19.626 1.00 28.73 224 SER A N 1
ATOM 1724 C CA . SER A 1 224 ? 5.511 37.782 -20.136 1.00 28.73 224 SER A CA 1
ATOM 1725 C C . SER A 1 224 ? 6.023 39.169 -19.766 1.00 28.73 224 SER A C 1
ATOM 1727 O O . SER A 1 224 ? 5.630 39.763 -18.768 1.00 28.73 224 SER A O 1
ATOM 1729 N N . ARG A 1 225 ? 6.976 39.662 -20.563 1.00 29.45 225 ARG A N 1
ATOM 1730 C CA . ARG A 1 225 ? 7.269 41.092 -20.733 1.00 29.45 225 ARG A CA 1
ATOM 1731 C C . ARG A 1 225 ? 7.844 41.317 -22.128 1.00 29.45 225 ARG A C 1
ATOM 1733 O O . ARG A 1 225 ? 9.050 41.227 -22.325 1.00 29.45 225 ARG A O 1
ATOM 1740 N N . ARG A 1 226 ? 6.958 41.622 -23.074 1.00 27.92 226 ARG A N 1
ATOM 1741 C CA . ARG A 1 226 ? 7.118 42.660 -24.108 1.00 27.92 226 ARG A CA 1
ATOM 1742 C C . ARG A 1 226 ? 5.806 42.744 -24.882 1.00 27.92 226 ARG A C 1
ATOM 1744 O O . ARG A 1 226 ? 5.545 41.955 -25.780 1.00 27.92 226 ARG A O 1
ATOM 1751 N N . LEU A 1 227 ? 4.972 43.691 -24.466 1.00 29.30 227 LEU A N 1
ATOM 1752 C CA . LEU A 1 227 ? 3.868 44.198 -25.267 1.00 29.30 227 LEU A CA 1
ATOM 1753 C C . LEU A 1 227 ? 4.440 45.166 -26.310 1.00 29.30 227 LEU A C 1
ATOM 1755 O O . LEU A 1 227 ? 5.208 46.060 -25.960 1.00 29.30 227 LEU A O 1
ATOM 1759 N N . ALA A 1 228 ? 4.013 45.007 -27.558 1.00 27.91 228 ALA A N 1
ATOM 1760 C CA . ALA A 1 228 ? 3.836 46.095 -28.510 1.00 27.91 228 ALA A CA 1
ATOM 1761 C C . ALA A 1 228 ? 2.527 45.801 -29.272 1.00 27.91 228 ALA A C 1
ATOM 1763 O O . ALA A 1 228 ? 2.406 44.707 -29.828 1.00 27.91 228 ALA A O 1
ATOM 1764 N N . PRO A 1 229 ? 1.527 46.700 -29.253 1.00 30.38 229 PRO A N 1
ATOM 1765 C CA . PRO A 1 229 ? 0.261 46.493 -29.940 1.00 30.38 229 PRO A CA 1
ATOM 1766 C C . PRO A 1 229 ? 0.329 47.094 -31.348 1.00 30.38 229 PRO A C 1
ATOM 1768 O O . PRO A 1 229 ? 0.733 48.243 -31.515 1.00 30.38 229 PRO A O 1
ATOM 1771 N N . VAL A 1 230 ? -0.119 46.353 -32.361 1.00 28.81 230 VAL A N 1
ATOM 1772 C CA . VAL A 1 230 ? -0.485 46.935 -33.658 1.00 28.81 230 VAL A CA 1
ATOM 1773 C C . VAL A 1 230 ? -1.888 46.462 -34.022 1.00 28.81 230 VAL A C 1
ATOM 1775 O O . VAL A 1 230 ? -2.119 45.300 -34.332 1.00 28.81 230 VAL A O 1
ATOM 1778 N N . SER A 1 231 ? -2.801 47.420 -33.873 1.00 28.25 231 SER A N 1
ATOM 1779 C CA . SER A 1 231 ? -4.074 47.657 -34.557 1.00 28.25 231 SER A CA 1
ATOM 1780 C C . SER A 1 231 ? -4.607 46.587 -35.521 1.00 28.25 231 SER A C 1
ATOM 1782 O O . SER A 1 231 ? -3.997 46.301 -36.547 1.00 28.25 231 SER A O 1
ATOM 1784 N N . ALA A 1 232 ? -5.848 46.156 -35.280 1.00 29.72 232 ALA A N 1
ATOM 1785 C CA . ALA A 1 232 ? -6.816 45.937 -36.351 1.00 29.72 232 ALA A CA 1
ATOM 1786 C C . ALA A 1 232 ? -8.239 46.163 -35.820 1.00 29.72 232 ALA A C 1
ATOM 1788 O O . ALA A 1 232 ? -8.776 45.388 -35.033 1.00 29.72 232 ALA A O 1
ATOM 1789 N N . SER A 1 233 ? -8.820 47.271 -36.267 1.00 27.52 233 SER A N 1
ATOM 1790 C CA . SER A 1 233 ? -10.230 47.619 -36.141 1.00 27.52 233 SER A CA 1
ATOM 1791 C C . SER A 1 233 ? -11.089 46.676 -36.988 1.00 27.52 233 SER A C 1
ATOM 1793 O O . SER A 1 233 ? -10.744 46.415 -38.141 1.00 27.52 233 SER A O 1
ATOM 1795 N N . ARG A 1 234 ? -12.230 46.219 -36.459 1.00 32.09 234 ARG A N 1
ATOM 1796 C CA . ARG A 1 234 ? -13.447 46.002 -37.255 1.00 32.09 234 ARG A CA 1
ATOM 1797 C C . ARG A 1 234 ? -14.680 45.973 -36.357 1.00 32.09 234 ARG A C 1
ATOM 1799 O O . ARG A 1 234 ? -14.884 45.069 -35.555 1.00 32.09 234 ARG A O 1
ATOM 1806 N N . HIS A 1 235 ? -15.468 47.023 -36.536 1.00 31.22 235 HIS A N 1
ATOM 1807 C CA . HIS A 1 235 ? -16.833 47.211 -36.080 1.00 31.22 235 HIS A CA 1
ATOM 1808 C C . HIS A 1 235 ? -17.733 46.013 -36.395 1.00 31.22 235 HIS A C 1
ATOM 1810 O O . HIS A 1 235 ? -17.724 45.543 -37.528 1.00 31.22 235 HIS A O 1
ATOM 1816 N N . TYR A 1 236 ? -18.597 45.644 -35.448 1.00 30.69 236 TYR A N 1
ATOM 1817 C CA . TYR A 1 236 ? -19.976 45.270 -35.756 1.00 30.69 236 TYR A CA 1
ATOM 1818 C C . TYR A 1 236 ? -20.905 45.880 -34.705 1.00 30.69 236 TYR A C 1
ATOM 1820 O O . TYR A 1 236 ? -20.776 45.644 -33.506 1.00 30.69 236 TYR A O 1
ATOM 1828 N N . LEU A 1 237 ? -21.784 46.743 -35.208 1.00 33.22 237 LEU A N 1
ATOM 1829 C CA . LEU A 1 237 ? -22.888 47.388 -34.516 1.00 33.22 237 LEU A CA 1
ATOM 1830 C C . LEU A 1 237 ? -23.898 46.333 -34.058 1.00 33.22 237 LEU A C 1
ATOM 1832 O O . LEU A 1 237 ? -24.224 45.413 -34.809 1.00 33.22 237 LEU A O 1
ATOM 1836 N N . GLY A 1 238 ? -24.412 46.499 -32.842 1.00 28.92 238 GLY A N 1
ATOM 1837 C CA . GLY A 1 238 ? -25.614 45.807 -32.402 1.00 28.92 238 GLY A CA 1
ATOM 1838 C C . GLY A 1 238 ? -26.854 46.350 -33.105 1.00 28.92 238 GLY A C 1
ATOM 1839 O O . GLY A 1 238 ? -26.851 47.470 -33.604 1.00 28.92 238 GLY A O 1
ATOM 1840 N N . THR A 1 239 ? -27.930 45.576 -33.085 1.00 33.12 239 THR A N 1
ATOM 1841 C CA . THR A 1 239 ? -29.272 46.088 -32.792 1.00 33.12 239 THR A CA 1
ATOM 1842 C C . THR A 1 239 ? -30.167 44.939 -32.344 1.00 33.12 239 THR A C 1
ATOM 1844 O O . THR A 1 239 ? -30.113 43.824 -32.857 1.00 33.12 239 THR A O 1
ATOM 1847 N N . SER A 1 240 ? -30.922 45.256 -31.301 1.00 34.31 240 SER A N 1
ATOM 1848 C CA . SER A 1 240 ? -32.007 44.528 -30.658 1.00 34.31 240 SER A CA 1
ATOM 1849 C C . SER A 1 240 ? -33.082 44.067 -31.639 1.00 34.31 240 SER A C 1
ATOM 1851 O O . SER A 1 240 ? -33.262 44.725 -32.649 1.00 34.31 240 SER A O 1
ATOM 1853 N N . TYR A 1 241 ? -33.848 43.029 -31.287 1.00 29.84 241 TYR A N 1
ATOM 1854 C CA . TYR A 1 241 ? -35.323 43.033 -31.299 1.00 29.84 241 TYR A CA 1
ATOM 1855 C C . TYR A 1 241 ? -35.845 41.691 -30.738 1.00 29.84 241 TYR A C 1
ATOM 1857 O O . TYR A 1 241 ? -35.591 40.627 -31.290 1.00 29.84 241 TYR A O 1
ATOM 1865 N N . MET A 1 242 ? -36.563 41.767 -29.617 1.00 34.81 242 MET A N 1
ATOM 1866 C CA . MET A 1 242 ? -37.670 40.871 -29.236 1.00 34.81 242 MET A CA 1
ATOM 1867 C C . MET A 1 242 ? -38.954 41.640 -29.599 1.00 34.81 242 MET A C 1
ATOM 1869 O O . MET A 1 242 ? -38.912 42.875 -29.515 1.00 34.81 242 MET A O 1
ATOM 1873 N N . PRO A 1 243 ? -40.067 40.997 -30.009 1.00 49.75 243 PRO A N 1
ATOM 1874 C CA . PRO A 1 243 ? -40.980 40.431 -29.005 1.00 49.75 243 PRO A CA 1
ATOM 1875 C C . PRO A 1 243 ? -41.862 39.238 -29.447 1.00 49.75 243 PRO A C 1
ATOM 1877 O O . PRO A 1 243 ? -41.928 38.892 -30.626 1.00 49.75 243 PRO A O 1
ATOM 1880 N N . SER A 1 244 ? -42.596 38.752 -28.432 1.00 40.94 244 SER A N 1
ATOM 1881 C CA . SER A 1 244 ? -43.836 37.948 -28.424 1.00 40.94 244 SER A CA 1
ATOM 1882 C C . SER A 1 244 ? -43.692 36.431 -28.395 1.00 40.94 244 SER A C 1
ATOM 1884 O O . SER A 1 244 ? -43.408 35.818 -29.443 1.00 40.94 244 SER A O 1
#